Protein AF-A0A848QWR9-F1 (afdb_monomer_lite)

Foldseek 3Di:
DDDDDDDDDDDDPPPPPPVPVVVVVVVVVVVVVVVVVVVVVVVVVVVLVVQQDDDDDDDDDDDDDDPPPPVDDDPPDPVVVVVVVVPDDPVVVVVVVVVVVVDPVVVLVVCQVLVVLKWKFFDDPGHDTHTCRLQDQKDKDFHPVLSVQFPDDKKWKWKQFLQQKIKIWIWGDDPNDIDIDIDIDSHDQDWDQDPSGIITMHGNPVHDRDPGITIMMMD

pLDDT: mean 79.14, std 15.71, range [37.5, 96.31]

Structure (mmCIF, N/CA/C/O backbone):
data_AF-A0A848QWR9-F1
#
_entry.id   AF-A0A848QWR9-F1
#
loop_
_atom_site.group_PDB
_atom_site.id
_atom_site.type_symbol
_atom_site.label_atom_id
_atom_site.label_alt_id
_atom_site.label_comp_id
_atom_site.label_asym_id
_atom_site.label_entity_id
_atom_site.label_seq_id
_atom_site.pdbx_PDB_ins_code
_atom_site.Cartn_x
_atom_site.Cartn_y
_atom_site.Cartn_z
_atom_site.occupancy
_atom_site.B_iso_or_equiv
_atom_site.auth_seq_id
_atom_site.auth_comp_id
_atom_site.auth_asym_id
_atom_site.auth_atom_id
_atom_site.pdbx_PDB_model_num
ATOM 1 N N . MET A 1 1 ? 82.153 48.235 -39.027 1.00 39.25 1 MET A N 1
ATOM 2 C CA . MET A 1 1 ? 81.427 49.469 -39.390 1.00 39.25 1 MET A CA 1
ATOM 3 C C . MET A 1 1 ? 80.425 49.024 -40.446 1.00 39.25 1 MET A C 1
ATOM 5 O O . MET A 1 1 ? 80.867 48.634 -41.512 1.00 39.25 1 MET A O 1
ATOM 9 N N . THR A 1 2 ? 79.137 48.851 -40.182 1.00 39.44 2 THR A N 1
ATOM 10 C CA . THR A 1 2 ? 78.284 49.522 -39.197 1.00 39.44 2 THR A CA 1
ATOM 11 C C . THR A 1 2 ? 77.095 48.611 -38.887 1.00 39.44 2 THR A C 1
ATOM 13 O O . THR A 1 2 ? 76.616 47.903 -39.772 1.00 39.44 2 THR A O 1
ATOM 16 N N . ASP A 1 3 ? 76.694 48.629 -37.623 1.00 41.88 3 ASP A N 1
ATOM 17 C CA . ASP A 1 3 ? 75.563 47.931 -37.026 1.00 41.88 3 ASP A CA 1
ATOM 18 C C . ASP A 1 3 ? 74.182 48.436 -37.490 1.00 41.88 3 ASP A C 1
ATOM 20 O O . ASP A 1 3 ? 74.050 49.506 -38.079 1.00 41.88 3 ASP A O 1
ATOM 24 N N . GLU A 1 4 ? 73.181 47.650 -37.076 1.00 43.75 4 GLU A N 1
ATOM 25 C CA . GLU A 1 4 ? 71.755 47.949 -36.876 1.00 43.75 4 GLU A CA 1
ATOM 26 C C . GLU A 1 4 ? 70.762 47.694 -38.022 1.00 43.75 4 GLU A C 1
ATOM 28 O O . GLU A 1 4 ? 70.510 48.534 -38.880 1.00 43.75 4 GLU A O 1
ATOM 33 N N . GLN A 1 5 ? 69.995 46.605 -37.866 1.00 40.91 5 GLN A N 1
ATOM 34 C CA . GLN A 1 5 ? 68.538 46.742 -37.834 1.00 40.91 5 GLN A CA 1
ATOM 35 C C . GLN A 1 5 ? 67.878 45.726 -36.883 1.00 40.91 5 GLN A C 1
ATOM 37 O O . GLN A 1 5 ? 67.917 44.513 -37.062 1.00 40.91 5 GLN A O 1
ATOM 42 N N . LYS A 1 6 ? 67.286 46.305 -35.839 1.00 46.44 6 LYS A N 1
ATOM 43 C CA . LYS A 1 6 ? 66.408 45.771 -34.794 1.00 46.44 6 LYS A CA 1
ATOM 44 C C . LYS A 1 6 ? 65.175 45.062 -35.370 1.00 46.44 6 LYS A C 1
ATOM 46 O O . LYS A 1 6 ? 64.509 45.642 -36.220 1.00 46.44 6 LYS A O 1
ATOM 51 N N . ASN A 1 7 ? 64.785 43.910 -34.811 1.00 39.31 7 ASN A N 1
ATOM 52 C CA . ASN A 1 7 ? 63.362 43.621 -34.602 1.00 39.31 7 ASN A CA 1
ATOM 53 C C . ASN A 1 7 ? 63.095 42.561 -33.520 1.00 39.31 7 ASN A C 1
ATOM 55 O O . ASN A 1 7 ? 63.652 41.469 -33.508 1.00 39.31 7 ASN A O 1
ATOM 59 N N . THR A 1 8 ? 62.222 42.962 -32.602 1.00 40.41 8 THR A N 1
ATOM 60 C CA . THR A 1 8 ? 61.597 42.240 -31.489 1.00 40.41 8 THR A CA 1
ATOM 61 C C . THR A 1 8 ? 60.802 41.010 -31.967 1.00 40.41 8 THR A C 1
ATOM 63 O O . THR A 1 8 ? 60.164 41.113 -33.015 1.00 40.41 8 THR A O 1
ATOM 66 N N . PRO A 1 9 ? 60.714 39.890 -31.215 1.00 43.75 9 PRO A N 1
ATOM 67 C CA . PRO A 1 9 ? 59.724 38.858 -31.504 1.00 43.75 9 PRO A CA 1
ATOM 68 C C . PRO A 1 9 ? 58.359 39.311 -30.971 1.00 43.75 9 PRO A C 1
ATOM 70 O O . PRO A 1 9 ? 58.080 39.294 -29.773 1.00 43.75 9 PRO A O 1
ATOM 73 N N . SER A 1 10 ? 57.524 39.781 -31.887 1.00 41.50 10 SER A N 1
ATOM 74 C CA . SER A 1 10 ? 56.097 40.012 -31.696 1.00 41.50 10 SER A CA 1
ATOM 75 C C . SER A 1 10 ? 55.312 38.710 -31.848 1.00 41.50 10 SER A C 1
ATOM 77 O O . SER A 1 10 ? 55.468 38.022 -32.852 1.00 41.50 10 SER A O 1
ATOM 79 N N . GLY A 1 11 ? 54.396 38.464 -30.909 1.00 37.50 11 GLY A N 1
ATOM 80 C CA . GLY A 1 11 ? 53.171 37.710 -31.170 1.00 37.50 11 GLY A CA 1
ATOM 81 C C . GLY A 1 11 ? 53.165 36.275 -30.664 1.00 37.50 11 GLY A C 1
ATOM 82 O O . GLY A 1 11 ? 53.568 35.351 -31.357 1.00 37.50 11 GLY A O 1
ATOM 83 N N . THR A 1 12 ? 52.607 36.086 -29.473 1.00 42.41 12 THR A N 1
ATOM 84 C CA . THR A 1 12 ? 51.980 34.831 -29.062 1.00 42.41 12 THR A CA 1
ATOM 85 C C . THR A 1 12 ? 50.889 34.498 -30.083 1.00 42.41 12 THR A C 1
ATOM 87 O O . THR A 1 12 ? 49.844 35.148 -30.093 1.00 42.41 12 THR A O 1
ATOM 90 N N . GLU A 1 13 ? 51.125 33.528 -30.966 1.00 41.00 13 GLU A N 1
ATOM 91 C CA . GLU A 1 13 ? 50.068 32.981 -31.817 1.00 41.00 13 GLU A CA 1
ATOM 92 C C . GLU A 1 13 ? 49.054 32.265 -30.919 1.00 41.00 13 GLU A C 1
ATOM 94 O O . GLU A 1 13 ? 49.278 31.156 -30.430 1.00 41.00 13 GLU A O 1
ATOM 99 N N . GLN A 1 14 ? 47.929 32.931 -30.669 1.00 44.88 14 GLN A N 1
ATOM 100 C CA . GLN A 1 14 ? 46.720 32.262 -30.223 1.00 44.88 14 GLN A CA 1
ATOM 101 C C . GLN A 1 14 ? 46.277 31.354 -31.369 1.00 44.88 14 GLN A C 1
ATOM 103 O O . GLN A 1 14 ? 45.741 31.807 -32.377 1.00 44.88 14 GLN A O 1
ATOM 108 N N . ARG A 1 15 ? 46.571 30.061 -31.230 1.00 42.47 15 ARG A N 1
ATOM 109 C CA . ARG A 1 15 ? 46.018 29.004 -32.071 1.00 42.47 15 ARG A CA 1
ATOM 110 C C . ARG A 1 15 ? 44.508 29.004 -31.847 1.00 42.47 15 ARG A C 1
ATOM 112 O O . ARG A 1 15 ? 44.019 28.412 -30.889 1.00 42.47 15 ARG A O 1
ATOM 119 N N . GLU A 1 16 ? 43.771 29.692 -32.706 1.00 51.34 16 GLU A N 1
ATOM 120 C CA . GLU A 1 16 ? 42.354 29.407 -32.870 1.00 51.34 16 GLU A CA 1
ATOM 121 C C . GLU A 1 16 ? 42.259 28.007 -33.486 1.00 51.34 16 GLU A C 1
ATOM 123 O O . GLU A 1 16 ? 42.312 27.830 -34.706 1.00 51.34 16 GLU A O 1
ATOM 128 N N . GLU A 1 17 ? 42.181 26.988 -32.625 1.00 57.69 17 GLU A N 1
ATOM 129 C CA . GLU A 1 17 ? 41.659 25.679 -33.001 1.00 57.69 17 GLU A CA 1
ATOM 130 C C . GLU A 1 17 ? 40.213 25.887 -33.447 1.00 57.69 17 GLU A C 1
ATOM 132 O O . GLU A 1 17 ? 39.262 25.800 -32.673 1.00 57.69 17 GLU A O 1
ATOM 137 N N . ASN A 1 18 ? 40.055 26.217 -34.725 1.00 57.62 18 ASN A N 1
ATOM 138 C CA . ASN A 1 18 ? 38.786 26.145 -35.410 1.00 57.62 18 ASN A CA 1
ATOM 139 C C . ASN A 1 18 ? 38.414 24.663 -35.415 1.00 57.62 18 ASN A C 1
ATOM 141 O O . ASN A 1 18 ? 38.890 23.890 -36.246 1.00 57.62 18 ASN A O 1
ATOM 145 N N . VAL A 1 19 ? 37.647 24.245 -34.406 1.00 63.66 19 VAL A N 1
ATOM 146 C CA . VAL A 1 19 ? 37.083 22.902 -34.327 1.00 63.66 19 VAL A CA 1
ATOM 147 C C . VAL A 1 19 ? 36.221 22.741 -35.566 1.00 63.66 19 VAL A C 1
ATOM 149 O O . VAL A 1 19 ? 35.129 23.297 -35.659 1.00 63.66 19 VAL A O 1
ATOM 152 N N . ASP A 1 20 ? 36.753 22.023 -36.546 1.00 71.69 20 ASP A N 1
ATOM 153 C CA . ASP A 1 20 ? 36.119 21.844 -37.838 1.00 71.69 20 ASP A CA 1
ATOM 154 C C . ASP A 1 20 ? 34.939 20.876 -37.662 1.00 71.69 20 ASP A C 1
ATOM 156 O O . ASP A 1 20 ? 35.061 19.650 -37.763 1.00 71.69 20 ASP A O 1
ATOM 160 N N . LEU A 1 21 ? 33.786 21.437 -37.277 1.00 72.50 21 LEU A N 1
ATOM 161 C CA . LEU A 1 21 ? 32.572 20.701 -36.911 1.00 72.50 21 LEU A CA 1
ATOM 162 C C . LEU A 1 21 ? 32.130 19.746 -38.029 1.00 72.50 21 LEU A C 1
ATOM 164 O O . LEU A 1 21 ? 31.588 18.678 -37.750 1.00 72.50 21 LEU A O 1
ATOM 168 N N . TYR A 1 22 ? 32.424 20.091 -39.286 1.00 70.75 22 TYR A N 1
ATOM 169 C CA . TYR A 1 22 ? 32.167 19.248 -40.452 1.00 70.75 22 TYR A CA 1
ATOM 170 C C . TYR A 1 22 ? 33.036 17.986 -40.469 1.00 70.75 22 TYR A C 1
ATOM 172 O O . TYR A 1 22 ? 32.518 16.884 -40.670 1.00 70.75 22 TYR A O 1
ATOM 180 N N . ALA A 1 23 ? 34.339 18.115 -40.212 1.00 70.69 23 ALA A N 1
ATOM 181 C CA . ALA A 1 23 ? 35.249 16.971 -40.146 1.00 70.69 23 ALA A CA 1
ATOM 182 C C . ALA A 1 23 ? 34.915 16.058 -38.955 1.00 70.69 23 ALA A C 1
ATOM 184 O O . ALA A 1 23 ? 34.969 14.828 -39.061 1.00 70.69 23 ALA A O 1
ATOM 185 N N . LEU A 1 24 ? 34.507 16.657 -37.834 1.00 71.62 24 LEU A N 1
ATOM 186 C CA . LEU A 1 24 ? 34.053 15.930 -36.656 1.00 71.62 24 LEU A CA 1
ATOM 187 C C . LEU A 1 24 ? 32.753 15.153 -36.939 1.00 71.62 24 LEU A C 1
ATOM 189 O O . LEU A 1 24 ? 32.653 13.973 -36.603 1.00 71.62 24 LEU A O 1
ATOM 193 N N . PHE A 1 25 ? 31.789 15.775 -37.621 1.00 75.12 25 PHE A N 1
ATOM 194 C CA . PHE A 1 25 ? 30.510 15.158 -37.981 1.00 75.12 25 PHE A CA 1
ATOM 195 C C . PHE A 1 25 ? 30.678 13.936 -38.897 1.00 75.12 25 PHE A C 1
ATOM 197 O O . PHE A 1 25 ? 30.135 12.869 -38.605 1.00 75.12 25 PHE A O 1
ATOM 204 N N . PHE A 1 26 ? 31.489 14.041 -39.956 1.00 73.06 26 PHE A N 1
ATOM 205 C CA . PHE A 1 26 ? 31.761 12.905 -40.848 1.00 73.06 26 PHE A CA 1
ATOM 206 C C . PHE A 1 26 ? 32.472 11.750 -40.135 1.00 73.06 26 PHE A C 1
ATOM 208 O O . PHE A 1 26 ? 32.182 10.582 -40.407 1.00 73.06 26 PHE A O 1
ATOM 215 N N . LYS A 1 27 ? 33.360 12.056 -39.180 1.00 72.06 27 LYS A N 1
ATOM 216 C CA . LYS A 1 27 ? 34.036 11.037 -38.370 1.00 72.06 27 LYS A CA 1
ATOM 217 C C . LYS A 1 27 ? 33.062 10.268 -37.474 1.00 72.06 27 LYS A C 1
ATOM 219 O O . LYS A 1 27 ? 33.198 9.053 -37.359 1.00 72.06 27 LYS A O 1
ATOM 224 N N . TYR A 1 28 ? 32.065 10.932 -36.886 1.00 71.00 28 TYR A N 1
ATOM 225 C CA . TYR A 1 28 ? 31.028 10.266 -36.087 1.00 71.00 28 TYR A CA 1
ATOM 226 C C . TYR A 1 28 ? 29.991 9.519 -36.935 1.00 71.00 28 TYR A C 1
ATOM 228 O O . TYR A 1 28 ? 29.491 8.482 -36.498 1.00 71.00 28 TYR A O 1
ATOM 236 N N . PHE A 1 29 ? 29.719 9.971 -38.163 1.00 76.44 29 PHE A N 1
ATOM 237 C CA . PHE A 1 29 ? 28.798 9.292 -39.081 1.00 76.44 29 PHE A CA 1
ATOM 238 C C . PHE A 1 29 ? 29.258 7.865 -39.438 1.00 76.44 29 PHE A C 1
ATOM 240 O O . PHE A 1 29 ? 28.434 6.964 -39.574 1.00 76.44 29 PHE A O 1
ATOM 247 N N . ALA A 1 30 ? 30.572 7.616 -39.492 1.00 76.31 30 ALA A N 1
ATOM 248 C CA . ALA A 1 30 ? 31.128 6.271 -39.678 1.00 76.31 30 ALA A CA 1
ATOM 249 C C . ALA A 1 30 ? 30.797 5.299 -38.521 1.00 76.31 30 ALA A C 1
ATOM 251 O O . ALA A 1 30 ? 30.760 4.086 -38.725 1.00 76.31 30 ALA A O 1
ATOM 252 N N . TYR A 1 31 ? 30.505 5.817 -37.321 1.00 81.25 31 TYR A N 1
ATOM 253 C CA . TYR A 1 31 ? 30.092 5.039 -36.146 1.00 81.25 31 TYR A CA 1
ATOM 254 C C . TYR A 1 31 ? 28.567 5.035 -35.933 1.00 81.25 31 TYR A C 1
ATOM 256 O O . TYR A 1 31 ? 28.104 4.652 -34.858 1.00 81.25 31 TYR A O 1
ATOM 264 N N . TRP A 1 32 ? 27.778 5.382 -36.959 1.00 82.00 32 TRP A N 1
ATOM 265 C CA . TRP A 1 32 ? 26.310 5.263 -36.993 1.00 82.00 32 TRP A CA 1
ATOM 266 C C . TRP A 1 32 ? 25.756 4.003 -36.292 1.00 82.00 32 TRP A C 1
ATOM 268 O O . TRP A 1 32 ? 24.802 4.144 -35.525 1.00 82.00 32 TRP A O 1
ATOM 278 N N . PRO A 1 33 ? 26.335 2.786 -36.456 1.00 88.25 33 PRO A N 1
ATOM 279 C CA . PRO A 1 33 ? 25.772 1.595 -35.821 1.00 88.25 33 PRO A CA 1
ATOM 280 C C . PRO A 1 33 ? 25.841 1.650 -34.292 1.00 88.25 33 PRO A C 1
ATOM 282 O O . PRO A 1 33 ? 24.921 1.190 -33.624 1.00 88.25 33 PRO A O 1
ATOM 285 N N . TRP A 1 34 ? 26.899 2.246 -33.731 1.00 89.81 34 TRP A N 1
ATOM 286 C CA . TRP A 1 34 ? 27.056 2.424 -32.285 1.00 89.81 34 TRP A CA 1
ATOM 287 C C . TRP A 1 34 ? 26.087 3.462 -31.726 1.00 89.81 34 TRP A C 1
ATOM 289 O O . TRP A 1 34 ? 25.599 3.303 -30.610 1.00 89.81 34 TRP A O 1
ATOM 299 N N . PHE A 1 35 ? 25.767 4.490 -32.512 1.00 86.50 35 PHE A N 1
ATOM 300 C CA . PHE A 1 35 ? 24.733 5.458 -32.157 1.00 86.50 35 PHE A CA 1
ATOM 301 C C . PHE A 1 35 ? 23.340 4.815 -32.156 1.00 86.50 35 PHE A C 1
ATOM 303 O O . PHE A 1 35 ? 22.574 4.982 -31.213 1.00 86.50 35 PHE A O 1
ATOM 310 N N . VAL A 1 36 ? 23.019 4.007 -33.171 1.00 91.94 36 VAL A N 1
ATOM 311 C CA . VAL A 1 36 ? 21.757 3.250 -33.194 1.00 91.94 36 VAL A CA 1
ATOM 312 C C . VAL A 1 36 ? 21.698 2.255 -32.031 1.00 91.94 36 VAL A C 1
ATOM 314 O O . VAL A 1 36 ? 20.665 2.144 -31.373 1.00 91.94 36 VAL A O 1
ATOM 317 N N . ALA A 1 37 ? 22.806 1.575 -31.731 1.00 93.44 37 ALA A N 1
ATOM 318 C CA . ALA A 1 37 ? 22.891 0.660 -30.598 1.00 93.44 37 ALA A CA 1
ATOM 319 C C . ALA A 1 37 ? 22.668 1.378 -29.257 1.00 93.44 37 ALA A C 1
ATOM 321 O O . ALA A 1 37 ? 21.923 0.869 -28.422 1.00 93.44 37 ALA A O 1
ATOM 322 N N . SER A 1 38 ? 23.248 2.566 -29.048 1.00 93.06 38 SER A N 1
ATOM 323 C CA . SER A 1 38 ? 23.047 3.322 -27.806 1.00 93.06 38 SER A CA 1
ATOM 324 C C . SER A 1 38 ? 21.607 3.815 -27.657 1.00 93.06 38 SER A C 1
ATOM 326 O O . SER A 1 38 ? 21.035 3.691 -26.575 1.00 93.06 38 SER A O 1
ATOM 328 N N . VAL A 1 39 ? 20.981 4.284 -28.742 1.00 94.12 39 VAL A N 1
ATOM 329 C CA . VAL A 1 39 ? 19.555 4.650 -28.748 1.00 94.12 39 VAL A CA 1
ATOM 330 C C . VAL A 1 39 ? 18.685 3.443 -28.395 1.00 94.12 39 VAL A C 1
ATOM 332 O O . VAL A 1 39 ? 17.782 3.562 -27.569 1.00 94.12 39 VAL A O 1
ATOM 335 N N . LEU A 1 40 ? 18.978 2.270 -28.959 1.00 96.31 40 LEU A N 1
ATOM 336 C CA . LEU A 1 40 ? 18.236 1.042 -28.674 1.00 96.31 40 LEU A CA 1
ATOM 337 C C . LEU A 1 40 ? 18.384 0.630 -27.200 1.00 96.31 40 LEU A C 1
ATOM 339 O O . LEU A 1 40 ? 17.386 0.314 -26.554 1.00 96.31 40 LEU A O 1
ATOM 343 N N . VAL A 1 41 ? 19.593 0.717 -26.637 1.00 96.00 41 VAL A N 1
ATOM 344 C CA . VAL A 1 41 ? 19.836 0.476 -25.204 1.00 96.00 41 VAL A CA 1
ATOM 345 C C . VAL A 1 41 ? 19.055 1.464 -24.331 1.00 96.00 41 VAL A C 1
ATOM 347 O O . VAL A 1 41 ? 18.432 1.037 -23.361 1.00 96.00 41 VAL A O 1
ATOM 350 N N . CYS A 1 42 ? 19.022 2.751 -24.686 1.00 95.44 42 CYS A N 1
ATOM 351 C CA . CYS A 1 42 ? 18.230 3.759 -23.974 1.00 95.44 42 CYS A CA 1
ATOM 352 C C . CYS A 1 42 ? 16.718 3.492 -24.043 1.00 95.44 42 CYS A C 1
ATOM 354 O O . CYS A 1 42 ? 16.013 3.709 -23.061 1.00 95.44 42 CYS A O 1
ATOM 356 N N . ILE A 1 43 ? 16.201 3.004 -25.174 1.00 95.75 43 ILE A N 1
ATOM 357 C CA . ILE A 1 43 ? 14.783 2.634 -25.299 1.00 95.75 43 ILE A CA 1
ATOM 358 C C . ILE A 1 43 ? 14.469 1.419 -24.423 1.00 95.75 43 ILE A C 1
ATOM 360 O O . ILE A 1 43 ? 13.462 1.424 -23.717 1.00 95.75 43 ILE A O 1
ATOM 364 N N . ILE A 1 44 ? 15.331 0.396 -24.430 1.00 95.62 44 ILE A N 1
ATOM 365 C CA . ILE A 1 44 ? 15.160 -0.788 -23.577 1.00 95.62 44 ILE A CA 1
ATOM 366 C C . ILE A 1 44 ? 15.185 -0.385 -22.101 1.00 95.62 44 ILE A C 1
ATOM 368 O O . ILE A 1 44 ? 14.310 -0.805 -21.345 1.00 95.62 44 ILE A O 1
ATOM 372 N N . SER A 1 45 ? 16.143 0.443 -21.681 1.00 93.19 45 SER A N 1
ATOM 373 C CA . SER A 1 45 ? 16.237 0.877 -20.285 1.00 93.19 45 SER A CA 1
ATOM 374 C C . SER A 1 45 ? 15.051 1.749 -19.871 1.00 93.19 45 SER A C 1
ATOM 376 O O . SER A 1 45 ? 14.518 1.549 -18.782 1.00 93.19 45 SER A O 1
ATOM 378 N N . ALA A 1 46 ? 14.576 2.646 -20.740 1.00 92.69 46 ALA A N 1
ATOM 379 C CA . ALA A 1 46 ? 13.367 3.432 -20.498 1.00 92.69 46 ALA A CA 1
ATOM 380 C C . ALA A 1 46 ? 12.115 2.546 -20.395 1.00 92.69 46 ALA A C 1
ATOM 382 O O . ALA A 1 46 ? 11.289 2.746 -19.505 1.00 92.69 46 ALA A O 1
ATOM 383 N N . PHE A 1 47 ? 11.984 1.537 -21.261 1.00 91.44 47 PHE A N 1
ATOM 384 C CA . PHE A 1 47 ? 10.873 0.586 -21.210 1.00 91.44 47 PHE A CA 1
ATOM 385 C C . PHE A 1 47 ? 10.887 -0.233 -19.917 1.00 91.44 47 PHE A C 1
ATOM 387 O O . PHE A 1 47 ? 9.852 -0.378 -19.269 1.00 91.44 47 PHE A O 1
ATOM 394 N N . ILE A 1 48 ? 12.064 -0.720 -19.513 1.00 89.50 48 ILE A N 1
ATOM 395 C CA . ILE A 1 48 ? 12.267 -1.377 -18.220 1.00 89.50 48 ILE A CA 1
ATOM 396 C C . ILE A 1 48 ? 11.840 -0.418 -17.107 1.00 89.50 48 ILE A C 1
ATOM 398 O O . ILE A 1 48 ? 10.943 -0.748 -16.340 1.00 89.50 48 ILE A O 1
ATOM 402 N N . TYR A 1 49 ? 12.382 0.798 -17.065 1.00 88.56 49 TYR A N 1
ATOM 403 C CA . TYR A 1 49 ? 12.052 1.781 -16.034 1.00 88.56 49 TYR A CA 1
ATOM 404 C C . TYR A 1 49 ? 10.536 2.007 -15.894 1.00 88.56 49 TYR A C 1
ATOM 406 O O . TYR A 1 49 ? 9.991 1.856 -14.801 1.00 88.56 49 TYR A O 1
ATOM 414 N N . LEU A 1 50 ? 9.835 2.257 -17.005 1.00 85.81 50 LEU A N 1
ATOM 415 C CA . LEU A 1 50 ? 8.380 2.448 -17.010 1.00 85.81 50 LEU A CA 1
ATOM 416 C C . LEU A 1 50 ? 7.604 1.192 -16.590 1.00 85.81 50 LEU A C 1
ATOM 418 O O . LEU A 1 50 ? 6.535 1.299 -15.994 1.00 85.81 50 LEU A O 1
ATOM 422 N N . ARG A 1 51 ? 8.121 -0.005 -16.883 1.00 81.81 51 ARG A N 1
ATOM 423 C CA . ARG A 1 51 ? 7.475 -1.274 -16.520 1.00 81.81 51 ARG A CA 1
ATOM 424 C C . ARG A 1 51 ? 7.596 -1.608 -15.029 1.00 81.81 51 ARG A C 1
ATOM 426 O O . ARG A 1 51 ? 6.744 -2.346 -14.517 1.00 81.81 51 ARG A O 1
ATOM 433 N N . TYR A 1 52 ? 8.634 -1.108 -14.358 1.00 82.81 52 TYR A N 1
ATOM 434 C CA . TYR A 1 52 ? 8.869 -1.311 -12.923 1.00 82.81 52 TYR A CA 1
ATOM 435 C C . TYR A 1 52 ? 8.337 -0.165 -12.052 1.00 82.81 52 TYR A C 1
ATOM 437 O O . TYR A 1 52 ? 8.103 -0.378 -10.864 1.00 82.81 52 TYR A O 1
ATOM 445 N N . GLN A 1 53 ? 8.111 1.026 -12.611 1.00 81.44 53 GLN A N 1
ATOM 446 C CA . GLN A 1 53 ? 7.581 2.158 -11.855 1.00 81.44 53 GLN A CA 1
ATOM 447 C C . GLN A 1 53 ? 6.099 1.958 -11.492 1.00 81.44 53 GLN A C 1
ATOM 449 O O . GLN A 1 53 ? 5.271 1.653 -12.350 1.00 81.44 53 GLN A O 1
ATOM 454 N N . ALA A 1 54 ? 5.754 2.162 -10.216 1.00 77.62 54 ALA A N 1
ATOM 455 C CA . ALA A 1 54 ? 4.366 2.161 -9.763 1.00 77.62 54 ALA A CA 1
ATOM 456 C C . ALA A 1 54 ? 3.638 3.432 -10.258 1.00 77.62 54 ALA A C 1
ATOM 458 O O . ALA A 1 54 ? 4.163 4.536 -10.075 1.00 77.62 54 ALA A O 1
ATOM 459 N N . PRO A 1 55 ? 2.447 3.317 -10.877 1.00 76.06 55 PRO A N 1
ATOM 460 C CA . PRO A 1 55 ? 1.694 4.477 -11.341 1.00 76.06 55 PRO A CA 1
ATOM 461 C C . PRO A 1 55 ? 1.176 5.301 -10.156 1.00 76.06 55 PRO A C 1
ATOM 463 O O . PRO A 1 55 ? 0.545 4.768 -9.244 1.00 76.06 55 PRO A O 1
ATOM 466 N N . VAL A 1 56 ? 1.416 6.614 -10.186 1.00 78.75 56 VAL A N 1
ATOM 467 C CA . VAL A 1 56 ? 0.864 7.562 -9.209 1.00 78.75 56 VAL A CA 1
ATOM 468 C C . VAL A 1 56 ? -0.422 8.150 -9.779 1.00 78.75 56 VAL A C 1
ATOM 470 O O . VAL A 1 56 ? -0.405 8.792 -10.829 1.00 78.75 56 VAL A O 1
ATOM 473 N N . TYR A 1 57 ? -1.537 7.927 -9.086 1.00 81.56 57 TYR A N 1
ATOM 474 C CA . TYR A 1 57 ? -2.848 8.442 -9.473 1.00 81.56 57 TYR A CA 1
ATOM 475 C C . TYR A 1 57 ? -3.188 9.693 -8.662 1.00 81.56 57 TYR A C 1
ATOM 477 O O . TYR A 1 57 ? -3.068 9.688 -7.439 1.00 81.56 57 TYR A O 1
ATOM 485 N N . ASN A 1 58 ? -3.647 10.746 -9.341 1.00 83.00 58 ASN A N 1
ATOM 486 C CA . ASN A 1 58 ? -4.207 11.932 -8.695 1.00 83.00 58 ASN A CA 1
ATOM 487 C C . ASN A 1 58 ? -5.736 11.844 -8.717 1.00 83.00 58 ASN A C 1
ATOM 489 O O . ASN A 1 58 ? -6.323 11.497 -9.744 1.00 83.00 58 ASN A O 1
ATOM 493 N N . VAL A 1 59 ? -6.368 12.139 -7.581 1.00 85.62 59 VAL A N 1
ATOM 494 C CA . VAL A 1 59 ? -7.826 12.137 -7.424 1.00 85.62 59 VAL A CA 1
ATOM 495 C C . VAL A 1 59 ? -8.257 13.529 -6.982 1.00 85.62 59 VAL A C 1
ATOM 497 O O . VAL A 1 59 ? -7.960 13.940 -5.863 1.00 85.62 59 VAL A O 1
ATOM 500 N N . ASP A 1 60 ? -8.977 14.227 -7.856 1.00 86.56 60 ASP A N 1
ATOM 501 C CA . ASP A 1 60 ? -9.535 15.549 -7.581 1.00 86.56 60 ASP A CA 1
ATOM 502 C C . ASP A 1 60 ? -11.039 15.449 -7.305 1.00 86.56 60 ASP A C 1
ATOM 504 O O . ASP A 1 60 ? -11.776 14.744 -8.000 1.00 86.56 60 ASP A O 1
ATOM 508 N N . ALA A 1 61 ? -11.510 16.180 -6.296 1.00 87.50 61 ALA A N 1
ATOM 509 C CA . ALA A 1 61 ? -12.923 16.277 -5.954 1.00 87.50 61 ALA A CA 1
ATOM 510 C C . ALA A 1 61 ? -13.326 17.746 -5.797 1.00 87.50 61 ALA A C 1
ATOM 512 O O . ALA A 1 61 ? -12.648 18.519 -5.122 1.00 87.50 61 ALA A O 1
ATOM 513 N N . ALA A 1 62 ? -14.453 18.124 -6.401 1.00 86.19 62 ALA A N 1
ATOM 514 C CA . ALA A 1 62 ? -15.045 19.446 -6.249 1.00 86.19 62 ALA A CA 1
ATOM 515 C C . ALA A 1 62 ? -16.289 19.350 -5.360 1.00 86.19 62 ALA A C 1
ATOM 517 O O . ALA A 1 62 ? -17.200 18.568 -5.635 1.00 86.19 62 ALA A O 1
ATOM 518 N N . VAL A 1 63 ? -16.331 20.157 -4.300 1.00 84.44 63 VAL A N 1
ATOM 519 C CA . VAL A 1 63 ? -17.463 20.226 -3.369 1.00 84.44 63 VAL A CA 1
ATOM 520 C C . VAL A 1 63 ? -18.023 21.641 -3.392 1.00 84.44 63 VAL A C 1
ATOM 522 O O . VAL A 1 63 ? -17.285 22.609 -3.225 1.00 84.44 63 VAL A O 1
ATOM 525 N N . LEU A 1 64 ? -19.333 21.761 -3.606 1.00 83.12 64 LEU A N 1
ATOM 526 C CA . LEU A 1 64 ? -20.034 23.041 -3.580 1.00 83.12 64 LEU A CA 1
ATOM 527 C C . LEU A 1 64 ? -20.648 23.255 -2.197 1.00 83.12 64 LEU A C 1
ATOM 529 O O . LEU A 1 64 ? -21.555 22.527 -1.794 1.00 83.12 64 LEU A O 1
ATOM 533 N N . ILE A 1 65 ? -20.168 24.276 -1.490 1.00 76.12 65 ILE A N 1
ATOM 534 C CA . ILE A 1 65 ? -20.730 24.706 -0.210 1.00 76.12 65 ILE A CA 1
ATOM 535 C C . ILE A 1 65 ? -21.818 25.730 -0.515 1.00 76.12 65 ILE A C 1
ATOM 537 O O . ILE A 1 65 ? -21.548 26.809 -1.039 1.00 76.12 65 ILE A O 1
ATOM 541 N N . LYS A 1 66 ? -23.071 25.378 -0.217 1.00 71.12 66 LYS A N 1
ATOM 542 C CA . LYS A 1 66 ? -24.157 26.357 -0.218 1.00 71.12 66 LYS A CA 1
ATOM 543 C C . LYS A 1 66 ? -24.063 27.131 1.086 1.00 71.12 66 LYS A C 1
ATOM 545 O O . LYS A 1 66 ? -24.368 26.583 2.143 1.00 71.12 66 LYS A O 1
ATOM 550 N N . GLU A 1 67 ? -23.656 28.393 1.014 1.00 65.38 67 GLU A N 1
ATOM 551 C CA . GLU A 1 67 ? -23.925 29.323 2.103 1.00 65.38 67 GLU A CA 1
ATOM 552 C C . GLU A 1 67 ? -25.441 29.339 2.297 1.00 65.38 67 GLU A C 1
ATOM 554 O O . GLU A 1 67 ? -26.193 29.607 1.359 1.00 65.38 67 GLU A O 1
ATOM 559 N N . GLY A 1 68 ? -25.907 28.939 3.481 1.00 54.88 68 GLY A N 1
ATOM 560 C CA . GLY A 1 68 ? -27.330 29.000 3.782 1.00 54.88 68 GLY A CA 1
ATOM 561 C C . GLY A 1 68 ? -27.805 30.427 3.547 1.00 54.88 68 GLY A C 1
ATOM 562 O O . GLY A 1 68 ? -27.200 31.354 4.085 1.00 54.88 68 GLY A O 1
ATOM 563 N N . ASP A 1 69 ? -28.853 30.597 2.736 1.00 51.22 69 ASP A N 1
ATOM 564 C CA . ASP A 1 69 ? -29.511 31.879 2.505 1.00 51.22 69 ASP A CA 1
ATOM 565 C C . ASP A 1 69 ? -29.804 32.544 3.861 1.00 51.22 69 ASP A C 1
ATOM 567 O O . ASP A 1 69 ? -30.841 32.301 4.483 1.00 51.22 69 ASP A O 1
ATOM 571 N N . LYS A 1 70 ? -28.927 33.442 4.332 1.00 52.88 70 LYS A N 1
ATOM 572 C CA . LYS A 1 70 ? -29.225 34.355 5.447 1.00 52.88 70 LYS A CA 1
ATOM 573 C C . LYS A 1 70 ? -30.178 35.458 4.977 1.00 52.88 70 LYS A C 1
ATOM 575 O O . LYS A 1 70 ? -29.986 36.634 5.263 1.00 52.88 70 LYS A O 1
ATOM 580 N N . LYS A 1 71 ? -31.228 35.081 4.248 1.00 46.53 71 LYS A N 1
ATOM 581 C CA . LYS A 1 71 ? -32.310 35.965 3.804 1.00 46.53 71 LYS A CA 1
ATOM 582 C C . LYS A 1 71 ? -33.573 35.844 4.657 1.00 46.53 71 LYS A C 1
ATOM 584 O O . LYS A 1 71 ? -34.623 36.344 4.272 1.00 46.53 71 LYS A O 1
ATOM 589 N N . GLY A 1 72 ? -33.479 35.231 5.837 1.00 51.78 72 GLY A N 1
ATOM 590 C CA . GLY A 1 72 ? -34.564 35.194 6.815 1.00 51.78 72 GLY A CA 1
ATOM 591 C C . GLY A 1 72 ? -34.054 35.497 8.217 1.00 51.78 72 GLY A C 1
ATOM 592 O O . GLY A 1 72 ? -33.611 34.588 8.909 1.00 51.78 72 GLY A O 1
ATOM 593 N N . GLY A 1 73 ? -34.095 36.762 8.651 1.00 46.69 73 GLY A N 1
ATOM 594 C CA . GLY A 1 73 ? -33.638 37.096 10.003 1.00 46.69 73 GLY A CA 1
ATOM 595 C C . GLY A 1 73 ? -33.634 38.571 10.395 1.00 46.69 73 GLY A C 1
ATOM 596 O O . GLY A 1 73 ? -32.589 39.079 10.766 1.00 46.69 73 GLY A O 1
ATOM 597 N N . SER A 1 74 ? -34.813 39.202 10.386 1.00 45.66 74 SER A N 1
ATOM 598 C CA . SER A 1 74 ? -35.200 40.365 11.207 1.00 45.66 74 SER A CA 1
ATOM 599 C C . SER A 1 74 ? -34.401 41.674 11.057 1.00 45.66 74 SER A C 1
ATOM 601 O O . SER A 1 74 ? -33.258 41.805 11.491 1.00 45.66 74 SER A O 1
ATOM 603 N N . SER A 1 75 ? -35.086 42.715 10.576 1.00 52.16 75 SER A N 1
ATOM 604 C CA . SER A 1 75 ? -34.652 44.119 10.462 1.00 52.16 75 SER A CA 1
ATOM 605 C C . SER A 1 75 ? -34.330 44.821 11.797 1.00 52.16 75 SER A C 1
ATOM 607 O O . SER A 1 75 ? -34.327 46.046 11.858 1.00 52.16 75 SER A O 1
ATOM 609 N N . ASN A 1 76 ? -34.100 44.070 12.876 1.00 54.38 76 ASN A N 1
ATOM 610 C CA . ASN A 1 76 ? -33.957 44.580 14.239 1.00 54.38 76 ASN A CA 1
ATOM 611 C C . ASN A 1 76 ? -32.630 44.193 14.911 1.00 54.38 76 ASN A C 1
ATOM 613 O O . ASN A 1 76 ? -32.453 44.466 16.096 1.00 54.38 76 ASN A O 1
ATOM 617 N N . ASN A 1 77 ? -31.697 43.563 14.186 1.00 59.47 77 ASN A N 1
ATOM 618 C CA . ASN A 1 77 ? -30.353 43.304 14.695 1.00 59.47 77 ASN A CA 1
ATOM 619 C C . ASN A 1 77 ? -29.357 44.309 14.078 1.00 59.47 77 ASN A C 1
ATOM 621 O O . ASN A 1 77 ? -29.087 44.209 12.878 1.00 59.47 77 ASN A O 1
ATOM 625 N N . PRO A 1 78 ? -28.775 45.252 14.848 1.00 59.75 78 PRO A N 1
ATOM 626 C CA . PRO A 1 78 ? -27.810 46.232 14.326 1.00 59.75 78 PRO A CA 1
ATOM 627 C C . PRO A 1 78 ? -26.575 45.577 13.686 1.00 59.75 78 PRO A C 1
ATOM 629 O O . PRO A 1 78 ? -25.934 46.172 12.824 1.00 59.75 78 PRO A O 1
ATOM 632 N N . MET A 1 79 ? -26.288 44.319 14.037 1.00 59.84 79 MET A N 1
ATOM 633 C CA . MET A 1 79 ? -25.227 43.521 13.422 1.00 59.84 79 MET A CA 1
ATOM 634 C C . MET A 1 79 ? -25.527 43.118 11.964 1.00 59.84 79 MET A C 1
ATOM 636 O O . MET A 1 79 ? -24.605 42.965 11.170 1.00 59.84 79 MET A O 1
ATOM 640 N N . GLY A 1 80 ? -26.805 42.974 11.587 1.00 60.09 80 GLY A N 1
ATOM 641 C CA . GLY A 1 80 ? -27.210 42.621 10.219 1.00 60.09 80 GLY A CA 1
ATOM 642 C C . GLY A 1 80 ? -27.054 43.779 9.229 1.00 60.09 80 GLY A C 1
ATOM 643 O O . GLY A 1 80 ? -26.639 43.567 8.096 1.00 60.09 80 GLY A O 1
ATOM 644 N N . ALA A 1 81 ? -27.299 45.016 9.674 1.00 61.62 81 ALA A N 1
ATOM 645 C CA . ALA A 1 81 ? -27.131 46.216 8.849 1.00 61.62 81 ALA A CA 1
ATOM 646 C C . ALA A 1 81 ? -25.649 46.553 8.573 1.00 61.62 81 ALA A C 1
ATOM 648 O O . ALA A 1 81 ? -25.314 47.063 7.509 1.00 61.62 81 ALA A O 1
ATOM 649 N N . LEU A 1 82 ? -24.749 46.234 9.511 1.00 62.06 82 LEU A N 1
ATOM 650 C CA . LEU A 1 82 ? -23.293 46.381 9.347 1.00 62.06 82 LEU A CA 1
ATOM 651 C C . LEU A 1 82 ? -22.697 45.375 8.350 1.00 62.06 82 LEU A C 1
ATOM 653 O O . LEU A 1 82 ? -21.715 45.682 7.675 1.00 62.06 82 LEU A O 1
ATOM 657 N N . GLN A 1 83 ? -23.297 44.189 8.243 1.00 61.31 83 GLN A N 1
ATOM 658 C CA . GLN A 1 83 ? -22.905 43.165 7.277 1.00 61.31 83 GLN A CA 1
ATOM 659 C C . GLN A 1 83 ? -23.293 43.557 5.838 1.00 61.31 83 GLN A C 1
ATOM 661 O O . GLN A 1 83 ? -22.507 43.341 4.918 1.00 61.31 83 GLN A O 1
ATOM 666 N N . ASP A 1 84 ? -24.448 44.207 5.658 1.00 59.31 84 ASP A N 1
ATOM 667 C CA . ASP A 1 84 ? -24.954 44.688 4.358 1.00 59.31 84 ASP A CA 1
ATOM 668 C C . ASP A 1 84 ? -24.157 45.895 3.807 1.00 59.31 84 ASP A C 1
ATOM 670 O O . ASP A 1 84 ? -24.094 46.119 2.602 1.00 59.31 84 ASP A O 1
ATOM 674 N N . LEU A 1 85 ? -23.459 46.639 4.681 1.00 64.69 85 LEU A N 1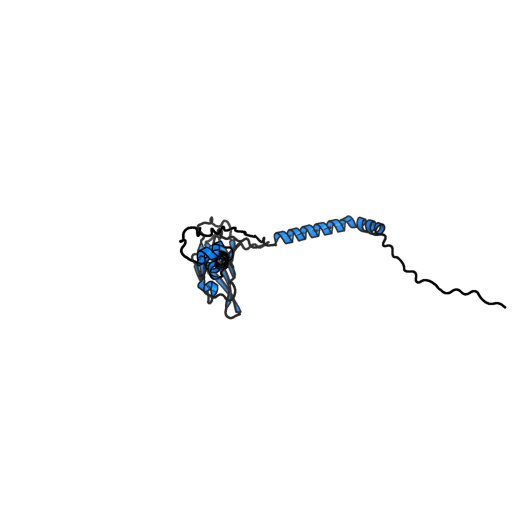
ATOM 675 C CA . LEU A 1 85 ? -22.549 47.739 4.317 1.00 64.69 85 LEU A CA 1
ATOM 676 C C . LEU A 1 85 ? -21.186 47.249 3.767 1.00 64.69 85 LEU A C 1
ATOM 678 O O . LEU A 1 85 ? -20.276 48.044 3.542 1.00 64.69 85 LEU A O 1
ATOM 682 N N . GLY A 1 86 ? -21.018 45.938 3.560 1.00 56.06 86 GLY A N 1
ATOM 683 C CA . GLY A 1 86 ? -19.843 45.344 2.911 1.00 56.06 86 GLY A CA 1
ATOM 684 C C . GLY A 1 86 ? -18.575 45.272 3.772 1.00 56.06 86 GLY A C 1
ATOM 685 O O . GLY A 1 86 ? -17.536 44.845 3.276 1.00 56.06 86 GLY A O 1
ATOM 686 N N . MET A 1 87 ? -18.636 45.660 5.053 1.00 54.03 87 MET A N 1
ATOM 687 C CA . MET A 1 87 ? -17.469 45.687 5.952 1.00 54.03 87 MET A CA 1
ATOM 688 C C . MET A 1 87 ? -17.232 44.391 6.745 1.00 54.03 87 MET A C 1
ATOM 690 O O . MET A 1 87 ? -16.145 44.218 7.285 1.00 54.03 87 MET A O 1
ATOM 694 N N . PHE A 1 88 ? -18.204 43.476 6.819 1.00 55.41 88 PHE A N 1
ATOM 695 C CA . PHE A 1 88 ? -18.053 42.184 7.503 1.00 55.41 88 PHE A CA 1
ATOM 696 C C . PHE A 1 88 ? -18.543 41.049 6.600 1.00 55.41 88 PHE A C 1
ATOM 698 O O . PHE A 1 88 ? -19.696 40.610 6.670 1.00 55.41 88 PHE A O 1
ATOM 705 N N . SER A 1 89 ? -17.659 40.577 5.718 1.00 52.44 89 SER A N 1
ATOM 706 C CA . SER A 1 89 ? -17.935 39.402 4.898 1.00 52.44 89 SER A CA 1
ATOM 707 C C . SER A 1 89 ? -18.049 38.165 5.790 1.00 52.44 89 SER A C 1
ATOM 709 O O . SER A 1 89 ? -17.304 37.970 6.749 1.00 52.44 89 SER A O 1
ATOM 711 N N . MET A 1 90 ? -19.001 37.297 5.460 1.00 55.78 90 MET A N 1
ATOM 712 C CA . MET A 1 90 ? -19.251 36.011 6.114 1.00 55.78 90 MET A CA 1
ATOM 713 C C . MET A 1 90 ? -18.173 34.963 5.771 1.00 55.78 90 MET A C 1
ATOM 715 O O . MET A 1 90 ? -18.448 33.770 5.750 1.00 55.78 90 MET A O 1
ATOM 719 N N . THR A 1 91 ? -16.944 35.409 5.505 1.00 55.34 91 THR A N 1
ATOM 720 C CA . THR A 1 91 ? -15.801 34.592 5.081 1.00 55.34 91 THR A CA 1
ATOM 721 C C . THR A 1 91 ? -15.424 33.544 6.135 1.00 55.34 91 THR A C 1
ATOM 723 O O . THR A 1 91 ? -15.050 32.432 5.782 1.00 55.34 91 THR A O 1
ATOM 726 N N . ASN A 1 92 ? -15.651 33.831 7.422 1.00 60.72 92 ASN A N 1
ATOM 727 C CA . ASN A 1 92 ? -15.303 32.912 8.511 1.00 60.72 92 ASN A CA 1
ATOM 728 C C . ASN A 1 92 ? -16.043 31.566 8.447 1.00 60.72 92 ASN A C 1
ATOM 730 O O . ASN A 1 92 ? -15.514 30.566 8.912 1.00 60.72 92 ASN A O 1
ATOM 734 N N . ASN A 1 93 ? -17.263 31.515 7.900 1.00 69.25 93 ASN A N 1
ATOM 735 C CA . ASN A 1 93 ? -18.023 30.262 7.861 1.00 69.25 93 ASN A CA 1
ATOM 736 C C . ASN A 1 93 ? -17.502 29.314 6.776 1.00 69.25 93 ASN A C 1
ATOM 738 O O . ASN A 1 93 ? -17.437 28.113 7.007 1.00 69.25 93 ASN A O 1
ATOM 742 N N . PHE A 1 94 ? -17.117 29.841 5.611 1.00 77.31 94 PHE A N 1
ATOM 743 C CA . PHE A 1 94 ? -16.564 29.024 4.532 1.00 77.31 94 PHE A CA 1
ATOM 744 C C . PHE A 1 94 ? -15.189 28.465 4.909 1.00 77.31 94 PHE A C 1
ATOM 746 O O . PHE A 1 94 ? -14.971 27.259 4.802 1.00 77.31 94 PHE A O 1
ATOM 753 N N . ASP A 1 95 ? -14.294 29.325 5.404 1.00 79.88 95 ASP A N 1
ATOM 754 C CA . ASP A 1 95 ? -12.944 28.912 5.792 1.00 79.88 95 ASP A CA 1
ATOM 755 C C . ASP A 1 95 ? -12.976 27.887 6.936 1.00 79.88 95 ASP A C 1
ATOM 757 O O . ASP A 1 95 ? -12.254 26.892 6.875 1.00 79.88 95 ASP A O 1
ATOM 761 N N . ASN A 1 96 ? -13.884 28.052 7.909 1.00 83.31 96 ASN A N 1
ATOM 762 C CA . ASN A 1 96 ? -14.089 27.068 8.975 1.00 83.31 96 ASN A CA 1
ATOM 763 C C . ASN A 1 96 ? -14.531 25.698 8.434 1.00 83.31 96 ASN A C 1
ATOM 765 O O . ASN A 1 96 ? -14.007 24.680 8.876 1.00 83.31 96 ASN A O 1
ATOM 769 N N . GLU A 1 97 ? -15.476 25.635 7.489 1.00 82.81 97 GLU A N 1
ATOM 770 C CA . GLU A 1 97 ? -15.919 24.350 6.919 1.00 82.81 97 GLU A CA 1
ATOM 771 C C . GLU A 1 97 ? -14.805 23.683 6.105 1.00 82.81 97 GLU A C 1
ATOM 773 O O . GLU A 1 97 ? -14.585 22.474 6.210 1.00 82.81 97 GLU A O 1
ATOM 778 N N . VAL A 1 98 ? -14.037 24.463 5.338 1.00 85.00 98 VAL A N 1
ATOM 779 C CA . VAL A 1 98 ? -12.857 23.953 4.625 1.00 85.00 98 VAL A CA 1
ATOM 780 C C . VAL A 1 98 ? -11.804 23.431 5.607 1.00 85.00 98 VAL A C 1
ATOM 782 O O . VAL A 1 98 ? -11.196 22.386 5.353 1.00 85.00 98 VAL A O 1
ATOM 785 N N . GLU A 1 99 ? -11.591 24.112 6.732 1.00 85.69 99 GLU A N 1
ATOM 786 C CA . GLU A 1 99 ? -10.677 23.668 7.786 1.00 85.69 99 GLU A CA 1
ATOM 787 C C . GLU A 1 99 ? -11.167 22.379 8.461 1.00 85.69 99 GLU A C 1
ATOM 789 O O . GLU A 1 99 ? -10.385 21.441 8.637 1.00 85.69 99 GLU A O 1
ATOM 794 N N . ILE A 1 100 ? -12.467 22.272 8.755 1.00 87.88 100 ILE A N 1
ATOM 795 C CA . ILE A 1 100 ? -13.077 21.053 9.305 1.00 87.88 100 ILE A CA 1
ATOM 796 C C . ILE A 1 100 ? -12.921 19.884 8.327 1.00 87.88 100 ILE A C 1
ATOM 798 O O . ILE A 1 100 ? -12.539 18.786 8.750 1.00 87.88 100 ILE A O 1
ATOM 802 N N . LEU A 1 101 ? -13.143 20.107 7.027 1.00 88.38 101 LEU A N 1
ATOM 803 C CA . LEU A 1 101 ? -12.940 19.087 5.994 1.00 88.38 101 LEU A CA 1
ATOM 804 C C . LEU A 1 101 ? -11.481 18.613 5.919 1.00 88.38 101 LEU A C 1
ATOM 806 O O . LEU A 1 101 ? -11.229 17.429 5.700 1.00 88.38 101 LEU A O 1
ATOM 810 N N . LYS A 1 102 ? -10.523 19.514 6.153 1.00 87.94 102 LYS A N 1
ATOM 811 C CA . LYS A 1 102 ? -9.082 19.210 6.208 1.00 87.94 102 LYS A CA 1
ATOM 812 C C . LYS A 1 102 ? -8.608 18.728 7.583 1.00 87.94 102 LYS A C 1
ATOM 814 O O . LYS A 1 102 ? -7.423 18.438 7.756 1.00 87.94 102 LYS A O 1
ATOM 819 N N . SER A 1 103 ? -9.498 18.641 8.569 1.00 94.44 103 SER A N 1
ATOM 820 C CA . SER A 1 103 ? -9.114 18.290 9.932 1.00 94.44 103 SER A CA 1
ATOM 821 C C . SER A 1 103 ? -8.658 16.833 10.030 1.00 94.44 103 SER A C 1
ATOM 823 O O . SER A 1 103 ? -9.265 15.912 9.475 1.00 94.44 103 SER A O 1
ATOM 825 N N . ARG A 1 104 ? -7.602 16.604 10.819 1.00 92.62 104 ARG A N 1
ATOM 826 C CA . ARG A 1 104 ? -7.069 15.256 11.075 1.00 92.62 104 ARG A CA 1
ATOM 827 C C . ARG A 1 104 ? -8.129 14.323 11.656 1.00 92.62 104 ARG A C 1
ATOM 829 O O . ARG A 1 104 ? -8.170 13.153 11.301 1.00 92.62 104 ARG A O 1
ATOM 836 N N . THR A 1 105 ? -9.010 14.842 12.509 1.00 93.25 105 THR A N 1
ATOM 837 C CA . THR A 1 105 ? -10.085 14.067 13.137 1.00 93.25 105 THR A CA 1
ATOM 838 C C . THR A 1 105 ? -11.084 13.541 12.113 1.00 93.25 105 THR A C 1
ATOM 840 O O . THR A 1 105 ? -11.477 12.376 12.193 1.00 93.25 105 THR A O 1
ATOM 843 N N . LEU A 1 106 ? -11.504 14.369 11.148 1.00 92.56 106 LEU A N 1
ATOM 844 C CA . LEU A 1 106 ? -12.438 13.927 10.114 1.00 92.56 106 LEU A CA 1
ATOM 845 C C . LEU A 1 106 ? -11.767 12.940 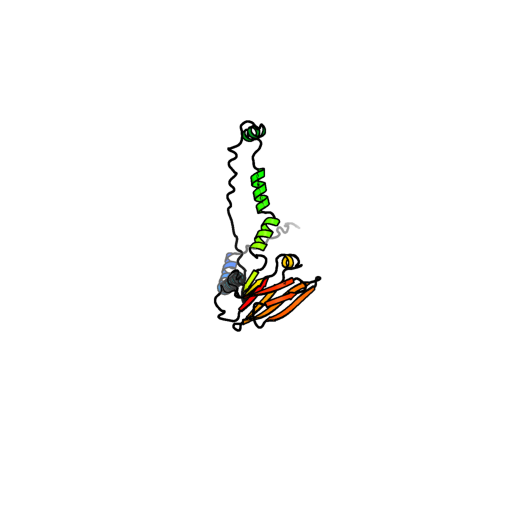9.155 1.00 92.56 106 LEU A C 1
ATOM 847 O O . LEU A 1 106 ? -12.329 11.877 8.898 1.00 92.56 106 LEU A O 1
ATOM 851 N N . ILE A 1 107 ? -10.547 13.246 8.702 1.00 92.81 107 ILE A N 1
ATOM 852 C CA . ILE A 1 107 ? -9.764 12.353 7.835 1.00 92.81 107 ILE A CA 1
ATOM 853 C C . ILE A 1 107 ? -9.571 10.990 8.510 1.00 92.81 107 ILE A C 1
ATOM 855 O O . ILE A 1 107 ? -9.849 9.965 7.894 1.00 92.81 107 ILE A O 1
ATOM 859 N N . LYS A 1 108 ? -9.195 10.960 9.794 1.00 92.25 108 LYS A N 1
ATOM 860 C CA . LYS A 1 108 ? -9.029 9.717 10.560 1.00 92.25 108 LYS A CA 1
ATOM 861 C C . LYS A 1 108 ? -10.327 8.912 10.647 1.00 92.25 108 LYS A C 1
ATOM 863 O O . LYS A 1 108 ? -10.313 7.707 10.424 1.00 92.25 108 LYS A O 1
ATOM 868 N N . LYS A 1 109 ? -11.472 9.562 10.890 1.00 92.38 109 LYS A N 1
ATOM 869 C CA . LYS A 1 109 ? -12.780 8.880 10.869 1.00 92.38 109 LYS A CA 1
ATOM 870 C C . LYS A 1 109 ? -13.078 8.250 9.510 1.00 92.38 109 LYS A C 1
ATOM 872 O O . LYS A 1 109 ? -13.572 7.129 9.469 1.00 92.38 109 LYS A O 1
ATOM 877 N N . VAL A 1 110 ? -12.773 8.947 8.414 1.00 92.31 110 VAL A N 1
ATOM 878 C CA . VAL A 1 110 ? -12.978 8.432 7.052 1.00 92.31 110 VAL A CA 1
ATOM 879 C C . VAL A 1 110 ? -12.048 7.252 6.763 1.00 92.31 110 VAL A C 1
ATOM 881 O O . VAL A 1 110 ? -12.522 6.226 6.280 1.00 92.31 110 VAL A O 1
ATOM 884 N N . VAL A 1 111 ? -10.761 7.363 7.107 1.00 92.25 111 VAL A N 1
ATOM 885 C CA . VAL A 1 111 ? -9.769 6.282 6.961 1.00 92.25 111 VAL A CA 1
ATOM 886 C C . VAL A 1 111 ? -10.209 5.034 7.725 1.00 92.25 111 VAL A C 1
ATOM 888 O O . VAL A 1 111 ? -10.226 3.949 7.147 1.00 92.25 111 VAL A O 1
ATOM 891 N N . ASN A 1 112 ? -10.644 5.193 8.977 1.00 91.44 112 ASN A N 1
ATOM 892 C CA . ASN A 1 112 ? -11.093 4.080 9.813 1.00 91.44 112 ASN A CA 1
ATOM 893 C C . ASN A 1 112 ? -12.396 3.465 9.286 1.00 91.44 112 ASN A C 1
ATOM 895 O O . ASN A 1 112 ? -12.514 2.248 9.206 1.00 91.44 112 ASN A O 1
ATOM 899 N N . HIS A 1 113 ? -13.365 4.289 8.874 1.00 90.31 113 HIS A N 1
ATOM 900 C CA . HIS A 1 113 ? -14.650 3.809 8.355 1.00 90.31 113 HIS A CA 1
ATOM 901 C C . HIS A 1 113 ? -14.510 3.060 7.020 1.00 90.31 113 HIS A C 1
ATOM 903 O O . HIS A 1 113 ? -15.238 2.104 6.759 1.00 90.31 113 HIS A O 1
ATOM 909 N N . LEU A 1 114 ? -13.583 3.492 6.163 1.00 88.25 114 LEU A N 1
ATOM 910 C CA . LEU A 1 114 ? -13.310 2.856 4.872 1.00 88.25 114 LEU A CA 1
ATOM 911 C C . LEU A 1 114 ? -12.231 1.761 4.945 1.00 88.25 114 LEU A C 1
ATOM 913 O O . LEU A 1 114 ? -11.964 1.131 3.925 1.00 88.25 114 LEU A O 1
ATOM 917 N N . ASN A 1 115 ? -11.638 1.521 6.121 1.00 88.81 115 ASN A N 1
ATOM 918 C CA . ASN A 1 115 ? -10.508 0.610 6.332 1.00 88.81 115 ASN A CA 1
ATOM 919 C C . ASN A 1 115 ? -9.315 0.874 5.394 1.00 88.81 115 ASN A C 1
ATOM 921 O O . ASN A 1 115 ? -8.691 -0.055 4.894 1.00 88.81 115 ASN A O 1
ATOM 925 N N . LEU A 1 116 ? -8.995 2.150 5.146 1.00 86.62 116 LEU A N 1
ATOM 926 C CA . LEU A 1 116 ? -7.905 2.550 4.237 1.00 86.62 116 LEU A CA 1
ATOM 927 C C . LEU A 1 116 ? -6.504 2.426 4.854 1.00 86.62 116 LEU A C 1
ATOM 929 O O . LEU A 1 116 ? -5.522 2.723 4.183 1.00 86.62 116 LEU A O 1
ATOM 933 N N . TYR A 1 117 ? -6.419 2.025 6.121 1.00 88.38 117 TYR A N 1
ATOM 934 C CA . TYR A 1 117 ? -5.163 1.782 6.831 1.00 88.38 117 TYR A CA 1
ATOM 935 C C . TYR A 1 117 ? -4.584 0.384 6.565 1.00 88.38 117 TYR A C 1
ATOM 937 O O . TYR A 1 117 ? -3.474 0.122 6.998 1.00 88.38 117 TYR A O 1
ATOM 945 N N . ILE A 1 118 ? -5.313 -0.490 5.859 1.00 90.31 118 ILE A N 1
ATOM 946 C CA . ILE A 1 118 ? -4.828 -1.798 5.405 1.00 90.31 118 ILE A CA 1
ATOM 947 C C . ILE A 1 118 ? -4.853 -1.798 3.881 1.00 90.31 118 ILE A C 1
ATOM 949 O O . ILE A 1 118 ? -5.901 -1.558 3.268 1.00 90.31 118 ILE A O 1
ATOM 953 N N . SER A 1 119 ? -3.721 -2.101 3.254 1.00 89.50 119 SER A N 1
ATOM 954 C CA . SER A 1 119 ? -3.624 -2.206 1.797 1.00 89.50 119 SER A CA 1
ATOM 955 C C . SER A 1 119 ? -3.139 -3.587 1.395 1.00 89.50 119 SER A C 1
ATOM 957 O O . SER A 1 119 ? -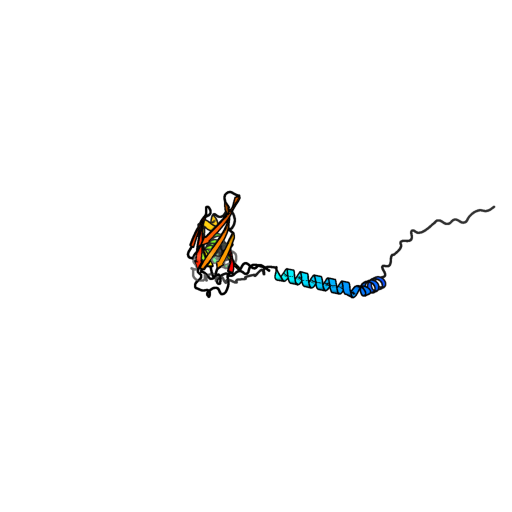2.061 -4.001 1.801 1.00 89.50 119 SER A O 1
ATOM 959 N N . VAL A 1 120 ? -3.914 -4.292 0.566 1.00 89.94 120 VAL A N 1
ATOM 960 C CA . VAL A 1 120 ? -3.557 -5.625 0.059 1.00 89.94 120 VAL A CA 1
ATOM 961 C C . VAL A 1 120 ? -3.231 -5.552 -1.428 1.00 89.94 120 VAL A C 1
ATOM 963 O O . VAL A 1 120 ? -4.020 -5.041 -2.235 1.00 89.94 120 VAL A O 1
ATOM 966 N N . ALA A 1 121 ? -2.083 -6.103 -1.799 1.00 89.38 121 ALA A N 1
ATOM 967 C CA . ALA A 1 121 ? -1.606 -6.190 -3.167 1.00 89.38 121 ALA A CA 1
ATOM 968 C C . ALA A 1 121 ? -1.214 -7.625 -3.532 1.00 89.38 121 ALA A C 1
ATOM 970 O O . ALA A 1 121 ? -0.801 -8.410 -2.685 1.00 89.38 121 ALA A O 1
ATOM 971 N N . GLU A 1 122 ? -1.333 -7.956 -4.812 1.00 88.44 122 GLU A N 1
ATOM 972 C CA . GLU A 1 122 ? -0.774 -9.173 -5.390 1.00 88.44 122 GLU A CA 1
ATOM 973 C C . GLU A 1 122 ? 0.749 -9.030 -5.491 1.00 88.44 122 GLU A C 1
ATOM 975 O O . GLU A 1 122 ? 1.249 -8.079 -6.112 1.00 88.44 122 GLU A O 1
ATOM 980 N N . GLU A 1 123 ? 1.479 -9.973 -4.896 1.00 85.69 123 GLU A N 1
ATOM 981 C CA . GLU A 1 123 ? 2.934 -10.033 -4.993 1.00 85.69 123 GLU A CA 1
ATOM 982 C C . GLU A 1 123 ? 3.332 -10.595 -6.356 1.00 85.69 123 GLU A C 1
ATOM 984 O O . GLU A 1 123 ? 2.982 -11.723 -6.711 1.00 85.69 123 GLU A O 1
ATOM 989 N N . ARG A 1 124 ? 4.092 -9.820 -7.133 1.00 80.38 124 ARG A N 1
ATOM 990 C CA . ARG A 1 124 ? 4.612 -10.277 -8.426 1.00 80.38 124 ARG A CA 1
ATOM 991 C C . ARG A 1 124 ? 6.120 -10.402 -8.381 1.00 80.38 124 ARG A C 1
ATOM 993 O O . ARG A 1 124 ? 6.815 -9.480 -7.976 1.00 80.38 124 ARG A O 1
ATOM 1000 N N . MET A 1 125 ? 6.628 -11.505 -8.931 1.00 72.56 125 MET A N 1
ATOM 1001 C CA . MET A 1 125 ? 8.070 -11.720 -9.107 1.00 72.56 125 MET A CA 1
ATOM 1002 C C . MET A 1 125 ? 8.711 -10.655 -10.020 1.00 72.56 125 MET A C 1
ATOM 1004 O O . MET A 1 125 ? 9.896 -10.359 -9.891 1.00 72.56 125 MET A O 1
ATOM 1008 N N . PHE A 1 126 ? 7.934 -10.057 -10.935 1.00 66.88 126 PHE A N 1
ATOM 1009 C CA . PHE A 1 126 ? 8.411 -9.037 -11.871 1.00 66.88 126 PHE A CA 1
ATOM 1010 C C . PHE A 1 126 ? 7.471 -7.824 -11.948 1.00 66.88 126 PHE A C 1
ATOM 1012 O O . PHE A 1 126 ? 6.303 -7.937 -12.338 1.00 66.88 126 PHE A O 1
ATOM 1019 N N . GLY A 1 127 ? 8.020 -6.636 -11.685 1.00 69.31 127 GLY A N 1
ATOM 1020 C CA . GLY A 1 127 ? 7.301 -5.359 -11.720 1.00 69.31 127 GLY A CA 1
ATOM 1021 C C . GLY A 1 127 ? 6.845 -4.899 -10.336 1.00 69.31 127 GLY A C 1
ATOM 1022 O O . GLY A 1 127 ? 7.352 -5.370 -9.327 1.00 69.31 127 GLY A O 1
ATOM 1023 N N . TYR A 1 128 ? 5.907 -3.954 -10.300 1.00 75.50 128 TYR A N 1
ATOM 1024 C CA . TYR A 1 128 ? 5.304 -3.468 -9.060 1.00 75.50 128 TYR A CA 1
ATOM 1025 C C . TYR A 1 128 ? 4.156 -4.381 -8.593 1.00 75.50 128 TYR A C 1
ATOM 1027 O O . TYR A 1 128 ? 3.471 -5.010 -9.410 1.00 75.50 128 TYR A O 1
ATOM 1035 N N . ASN A 1 129 ? 3.921 -4.413 -7.279 1.00 81.56 129 ASN A N 1
ATOM 1036 C CA . ASN A 1 129 ? 2.806 -5.143 -6.674 1.00 81.56 129 ASN A CA 1
ATOM 1037 C C . ASN A 1 129 ? 1.480 -4.511 -7.094 1.00 81.56 129 ASN A C 1
ATOM 1039 O O . ASN A 1 129 ? 1.302 -3.296 -6.994 1.00 81.56 129 ASN A O 1
ATOM 1043 N N . THR A 1 130 ? 0.546 -5.323 -7.584 1.00 81.69 130 THR A N 1
ATOM 1044 C CA . THR A 1 130 ? -0.727 -4.798 -8.091 1.00 81.69 130 THR A CA 1
ATOM 1045 C C . THR A 1 130 ? -1.729 -4.709 -6.948 1.00 81.69 130 THR A C 1
ATOM 1047 O O . THR A 1 130 ? -2.098 -5.748 -6.406 1.00 81.69 130 THR A O 1
ATOM 1050 N N . PRO A 1 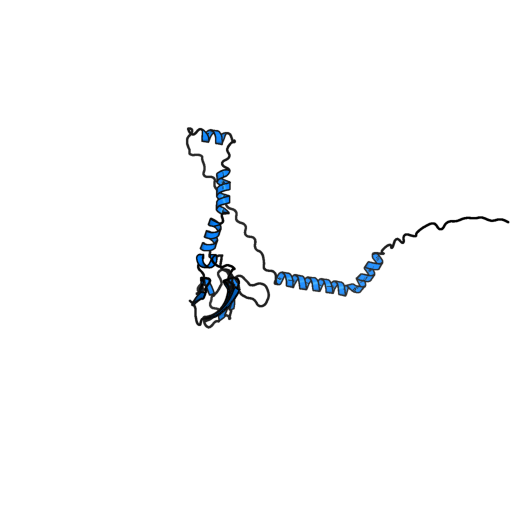131 ? -2.173 -3.504 -6.548 1.00 83.19 131 PRO A N 1
ATOM 1051 C CA . PRO A 1 131 ? -3.117 -3.368 -5.448 1.00 83.19 131 PRO A CA 1
ATOM 1052 C C . PRO A 1 131 ? -4.459 -3.995 -5.840 1.00 83.19 131 PRO A C 1
ATOM 1054 O O . PRO A 1 131 ? -5.046 -3.648 -6.866 1.00 83.19 131 PRO A O 1
ATOM 1057 N N . LEU A 1 132 ? -4.939 -4.935 -5.026 1.00 82.19 132 LEU A N 1
ATOM 1058 C CA . LEU A 1 132 ? -6.162 -5.693 -5.307 1.00 82.19 132 LEU A CA 1
ATOM 1059 C C . LEU A 1 132 ? -7.408 -5.000 -4.753 1.00 82.19 132 LEU A C 1
ATOM 1061 O O . LEU A 1 132 ? -8.513 -5.245 -5.234 1.00 82.19 132 LEU A O 1
ATOM 1065 N N . TYR A 1 133 ? -7.258 -4.118 -3.762 1.00 79.44 133 TYR A N 1
ATOM 1066 C CA . TYR A 1 133 ? -8.359 -3.402 -3.112 1.00 79.44 133 TYR A CA 1
ATOM 1067 C C . TYR A 1 133 ? -9.537 -4.339 -2.755 1.00 79.44 133 TYR A C 1
ATOM 1069 O O . TYR A 1 133 ? -9.481 -5.069 -1.770 1.00 79.44 133 TYR A O 1
ATOM 1077 N N . LYS A 1 134 ? -10.611 -4.349 -3.562 1.00 78.81 134 LYS A N 1
ATOM 1078 C CA . LYS A 1 134 ? -11.836 -5.139 -3.329 1.00 78.81 134 LYS A CA 1
ATOM 1079 C C . LYS A 1 134 ? -11.787 -6.568 -3.876 1.00 78.81 134 LYS A C 1
ATOM 1081 O O . LYS A 1 134 ? -12.605 -7.386 -3.457 1.00 78.81 134 LYS A O 1
ATOM 1086 N N . SER A 1 135 ? -10.867 -6.872 -4.792 1.00 80.31 135 SER A N 1
ATOM 1087 C CA . SER A 1 135 ? -10.741 -8.188 -5.432 1.00 80.31 135 SER A CA 1
ATOM 1088 C C . SER A 1 135 ? -9.724 -9.102 -4.745 1.00 80.31 135 SER A C 1
ATOM 1090 O O . SER A 1 135 ? -9.287 -10.081 -5.339 1.00 80.31 135 SER A O 1
ATOM 1092 N N . THR A 1 136 ? -9.335 -8.802 -3.502 1.00 85.50 136 THR A N 1
ATOM 1093 C CA . THR A 1 136 ? -8.477 -9.702 -2.723 1.00 85.50 136 THR A CA 1
ATOM 1094 C C . THR A 1 136 ? -9.243 -10.971 -2.326 1.00 85.50 136 THR A C 1
ATOM 1096 O O . THR A 1 136 ? -10.351 -10.843 -1.802 1.00 85.50 136 THR A O 1
ATOM 1099 N N . PRO A 1 137 ? -8.706 -12.186 -2.538 1.00 85.62 137 PRO A N 1
ATOM 1100 C CA . PRO A 1 137 ? -9.357 -13.432 -2.120 1.00 85.62 137 PRO A CA 1
ATOM 1101 C C . PRO A 1 137 ? -9.330 -13.627 -0.595 1.00 85.62 137 PRO A C 1
ATOM 1103 O O . PRO A 1 137 ? -10.225 -14.269 -0.039 1.00 85.62 137 PRO A O 1
ATOM 1106 N N . VAL A 1 138 ? -8.343 -13.033 0.087 1.00 88.25 138 VAL A N 1
ATOM 1107 C CA . VAL A 1 138 ? -8.191 -13.054 1.547 1.00 88.25 138 VAL A CA 1
ATOM 1108 C C . VAL A 1 138 ? -8.283 -11.626 2.079 1.00 88.25 138 VAL A C 1
ATOM 1110 O O . VAL A 1 138 ? -7.537 -10.738 1.666 1.00 88.25 138 VAL A O 1
ATOM 1113 N N . LYS A 1 139 ? -9.219 -11.389 2.995 1.00 90.06 139 LYS A N 1
ATOM 1114 C CA . LYS A 1 139 ? -9.358 -10.127 3.722 1.00 90.06 139 LYS A CA 1
ATOM 1115 C C . LYS A 1 139 ? -8.557 -10.206 5.011 1.00 90.06 139 LYS A C 1
ATOM 1117 O O . LYS A 1 139 ? -8.828 -11.071 5.845 1.00 90.06 139 LYS A O 1
ATOM 1122 N N . VAL A 1 140 ? -7.614 -9.283 5.156 1.00 91.56 140 VAL A N 1
ATOM 1123 C CA . VAL A 1 140 ? -6.882 -9.029 6.397 1.00 91.56 140 VAL A CA 1
ATOM 1124 C C . VAL A 1 140 ? -7.615 -7.929 7.159 1.00 91.56 140 VAL A C 1
ATOM 1126 O O . VAL A 1 140 ? -8.031 -6.939 6.556 1.00 91.56 140 VAL A O 1
ATOM 1129 N N . TYR A 1 141 ? -7.796 -8.106 8.462 1.00 92.06 141 TYR A N 1
ATOM 1130 C CA . TYR A 1 141 ? -8.405 -7.104 9.330 1.00 92.06 141 TYR A CA 1
ATOM 1131 C C . TYR A 1 141 ? -7.695 -7.045 10.685 1.00 92.06 141 TYR A C 1
ATOM 1133 O O . TYR A 1 141 ? -7.365 -8.082 11.263 1.00 92.06 141 TYR A O 1
ATOM 1141 N N . MET A 1 142 ? -7.506 -5.826 11.181 1.00 92.81 142 MET A N 1
ATOM 1142 C CA . MET A 1 142 ? -6.986 -5.462 12.500 1.00 92.81 142 MET A CA 1
ATOM 1143 C C . MET A 1 142 ? -7.836 -4.295 13.001 1.00 92.81 142 MET A C 1
ATOM 1145 O O . MET A 1 142 ? -8.357 -3.533 12.186 1.00 92.81 142 MET A O 1
ATOM 1149 N N . THR A 1 143 ? -8.027 -4.144 14.310 1.00 91.25 143 THR A N 1
ATOM 1150 C CA . THR A 1 143 ? -8.831 -3.016 14.793 1.00 91.25 143 THR A CA 1
ATOM 1151 C C . THR A 1 143 ? -8.082 -1.686 14.624 1.00 91.25 143 THR A C 1
ATOM 1153 O O . THR A 1 143 ? -6.857 -1.654 14.739 1.00 91.25 143 THR A O 1
ATOM 1156 N N . PRO A 1 144 ? -8.783 -0.558 14.399 1.00 89.25 144 PRO A N 1
ATOM 1157 C CA . PRO A 1 144 ? -8.122 0.741 14.285 1.00 89.25 144 PRO A CA 1
ATOM 1158 C C . PRO A 1 144 ? -7.319 1.141 15.530 1.00 89.25 144 PRO A C 1
ATOM 1160 O O . PRO A 1 144 ? -6.319 1.834 15.403 1.00 89.25 144 PRO A O 1
ATOM 1163 N N . GLU A 1 145 ? -7.748 0.710 16.722 1.00 89.50 145 GLU A N 1
ATOM 1164 C CA . GLU A 1 145 ? -7.036 0.993 17.975 1.00 89.50 145 GLU A CA 1
ATOM 1165 C C . GLU A 1 145 ? -5.695 0.255 18.043 1.00 89.50 145 GLU A C 1
ATOM 1167 O O . GLU A 1 145 ? -4.695 0.848 18.432 1.00 89.50 145 GLU A O 1
ATOM 1172 N N . GLU A 1 146 ? -5.648 -1.012 17.625 1.00 90.88 146 GLU A N 1
ATOM 1173 C CA . GLU A 1 146 ? -4.397 -1.775 17.525 1.00 90.88 146 GLU A CA 1
ATOM 1174 C C . GLU A 1 146 ? -3.487 -1.204 16.434 1.00 90.88 146 GLU A C 1
ATOM 1176 O O . GLU A 1 146 ? -2.296 -1.020 16.666 1.00 90.88 146 GLU A O 1
ATOM 1181 N N . ALA A 1 147 ? -4.054 -0.842 15.280 1.00 89.19 147 ALA A N 1
ATOM 1182 C CA . ALA A 1 147 ? -3.297 -0.255 14.178 1.00 89.19 147 ALA A CA 1
ATOM 1183 C C . ALA A 1 147 ? -2.665 1.102 14.546 1.00 89.19 147 ALA A C 1
ATOM 1185 O O . ALA A 1 147 ? -1.555 1.398 14.116 1.00 89.19 147 ALA A O 1
ATOM 1186 N N . ASP A 1 148 ? -3.344 1.917 15.361 1.00 88.69 148 ASP A N 1
ATOM 1187 C CA . ASP A 1 148 ? -2.806 3.183 15.880 1.00 88.69 148 ASP A CA 1
ATOM 1188 C C . ASP A 1 148 ? -1.646 2.981 16.877 1.00 88.69 148 ASP A C 1
ATOM 1190 O O . ASP A 1 148 ? -0.844 3.898 17.061 1.00 88.69 148 ASP A O 1
ATOM 1194 N N . ASN A 1 149 ? -1.570 1.819 17.538 1.00 88.25 149 ASN A N 1
ATOM 1195 C CA . ASN A 1 149 ? -0.523 1.497 18.515 1.00 88.25 149 ASN A CA 1
ATOM 1196 C C . ASN A 1 149 ? 0.741 0.905 17.873 1.00 88.25 149 ASN A C 1
ATOM 1198 O O . ASN A 1 149 ? 1.726 0.677 18.574 1.00 88.25 149 ASN A O 1
ATOM 1202 N N . LEU A 1 150 ? 0.726 0.648 16.564 1.00 87.50 150 LEU A N 1
ATOM 1203 C CA . LEU A 1 150 ? 1.900 0.188 15.832 1.00 87.50 150 LEU A CA 1
ATOM 1204 C C . LEU A 1 150 ? 2.954 1.301 15.763 1.00 87.50 150 LEU A C 1
ATOM 1206 O O . LEU A 1 150 ? 2.678 2.405 15.293 1.00 87.50 150 LEU A O 1
ATOM 1210 N N . GLU A 1 151 ? 4.180 0.998 16.194 1.00 84.56 151 GLU A N 1
ATOM 1211 C CA . GLU A 1 151 ? 5.324 1.913 16.063 1.00 84.56 151 GLU A CA 1
ATOM 1212 C C . GLU A 1 151 ? 5.661 2.178 14.586 1.00 84.56 151 GLU A C 1
ATOM 1214 O O . GLU A 1 151 ? 5.902 3.315 14.177 1.00 84.56 151 GLU A O 1
ATOM 1219 N N . GLU A 1 152 ? 5.626 1.120 13.776 1.00 85.56 152 GLU A N 1
ATOM 1220 C CA . GLU A 1 152 ? 5.719 1.147 12.317 1.00 85.56 152 GLU A CA 1
ATOM 1221 C C . GLU A 1 152 ? 4.692 0.169 11.736 1.00 85.56 152 GLU A C 1
ATOM 1223 O O . GLU A 1 152 ? 4.317 -0.811 12.383 1.00 85.56 152 GLU A O 1
ATOM 1228 N N . GLY A 1 153 ? 4.216 0.448 10.517 1.00 85.06 153 GLY A N 1
ATOM 1229 C CA . GLY A 1 153 ? 3.254 -0.413 9.830 1.00 85.06 153 GLY A CA 1
ATOM 1230 C C . GLY A 1 153 ? 3.739 -1.863 9.750 1.00 85.06 153 GLY A C 1
ATOM 1231 O O . GLY A 1 153 ? 4.917 -2.125 9.501 1.00 85.06 153 GLY A O 1
ATOM 1232 N N . ALA A 1 154 ? 2.826 -2.808 9.963 1.00 90.50 154 ALA A N 1
ATOM 1233 C CA . ALA A 1 154 ? 3.126 -4.229 9.872 1.00 90.50 154 ALA A CA 1
ATOM 1234 C C . ALA A 1 154 ? 3.025 -4.698 8.418 1.00 90.50 154 ALA A C 1
ATOM 1236 O O . ALA A 1 154 ? 2.060 -4.392 7.720 1.00 90.50 154 ALA A O 1
ATOM 1237 N N . LYS A 1 155 ? 3.992 -5.494 7.970 1.00 92.38 155 LYS A N 1
ATOM 1238 C CA . LYS A 1 155 ? 3.992 -6.069 6.626 1.00 92.38 155 LYS A CA 1
ATOM 1239 C C . LYS A 1 155 ? 3.688 -7.557 6.703 1.00 92.38 155 LYS A C 1
ATOM 1241 O O . LYS A 1 155 ? 4.352 -8.298 7.421 1.00 92.38 155 LYS A O 1
ATOM 1246 N N . LEU A 1 156 ? 2.689 -8.008 5.953 1.00 91.88 156 LEU A N 1
ATOM 1247 C CA . LEU A 1 156 ? 2.268 -9.404 5.930 1.00 91.88 156 LEU A CA 1
ATOM 1248 C C . LEU A 1 156 ? 2.468 -9.977 4.536 1.00 91.88 156 LEU A C 1
ATOM 1250 O O . LEU A 1 156 ? 1.854 -9.510 3.582 1.00 91.88 156 LEU A O 1
ATOM 1254 N N . HIS A 1 157 ? 3.273 -11.022 4.424 1.00 92.56 157 HIS A N 1
ATOM 1255 C CA . HIS A 1 157 ? 3.342 -11.859 3.235 1.00 92.56 157 HIS A CA 1
ATOM 1256 C C . HIS A 1 157 ? 2.384 -13.031 3.420 1.00 92.56 157 HIS A C 1
ATOM 1258 O O . HIS A 1 157 ? 2.535 -13.815 4.357 1.00 92.56 157 HIS A O 1
ATOM 1264 N N . LEU A 1 158 ? 1.381 -13.140 2.552 1.00 91.38 158 LEU A N 1
ATOM 1265 C CA . LEU A 1 158 ? 0.399 -14.215 2.596 1.00 91.38 158 LEU A CA 1
ATOM 1266 C C . LEU A 1 158 ? 0.518 -15.085 1.353 1.00 91.38 158 LEU A C 1
ATOM 1268 O O . LEU A 1 158 ? 0.484 -14.587 0.229 1.00 91.38 158 LEU A O 1
ATOM 1272 N N . LYS A 1 159 ? 0.567 -16.395 1.548 1.00 91.31 159 LYS A N 1
ATOM 1273 C CA . LYS A 1 159 ? 0.477 -17.377 0.475 1.00 91.31 159 LYS A CA 1
ATOM 1274 C C . LYS A 1 159 ? -0.809 -18.163 0.648 1.00 91.31 159 LYS A C 1
ATOM 1276 O O . LYS A 1 159 ? -0.959 -18.927 1.601 1.00 91.31 159 LYS A O 1
ATOM 1281 N N . TYR A 1 160 ? -1.752 -17.941 -0.262 1.00 89.12 160 TYR A N 1
ATOM 1282 C CA . TYR A 1 160 ? -3.052 -18.599 -0.235 1.00 89.12 160 TYR A CA 1
ATOM 1283 C C . TYR A 1 160 ? -3.114 -19.679 -1.316 1.00 89.12 160 TYR A C 1
ATOM 1285 O O . TYR A 1 160 ? -3.022 -19.387 -2.510 1.00 89.12 160 TYR A O 1
ATOM 1293 N N . THR A 1 161 ? -3.247 -20.932 -0.883 1.00 86.81 161 THR A N 1
ATOM 1294 C CA . THR A 1 161 ? -3.255 -22.113 -1.757 1.00 86.81 161 THR A CA 1
ATOM 1295 C C . THR A 1 161 ? -4.684 -22.512 -2.122 1.00 86.81 161 THR A C 1
ATOM 1297 O O . THR A 1 161 ? -5.598 -22.390 -1.301 1.00 86.81 161 THR A O 1
ATOM 1300 N N . MET A 1 162 ? -4.886 -23.097 -3.308 1.00 82.62 162 MET A N 1
ATOM 1301 C CA . MET A 1 162 ? -6.205 -23.592 -3.763 1.00 82.62 162 MET A CA 1
ATOM 1302 C C . MET A 1 162 ? -6.880 -24.575 -2.784 1.00 82.62 162 MET A C 1
ATOM 1304 O O . MET A 1 162 ? -8.104 -24.670 -2.724 1.00 82.62 162 MET A O 1
ATOM 1308 N N . ASN A 1 163 ? -6.083 -25.275 -1.973 1.00 81.25 163 ASN A N 1
ATOM 1309 C CA . ASN A 1 163 ? -6.542 -26.207 -0.939 1.00 81.25 163 ASN A CA 1
ATOM 1310 C C . ASN A 1 163 ? -7.152 -25.512 0.295 1.00 81.25 163 ASN A C 1
ATOM 1312 O O . ASN A 1 163 ? -7.561 -26.193 1.233 1.00 81.25 163 ASN A O 1
ATOM 1316 N N . GLY A 1 164 ? -7.187 -24.176 0.323 1.00 80.75 164 GLY A N 1
ATOM 1317 C CA . GLY A 1 164 ? -7.714 -23.380 1.431 1.00 80.75 164 GLY A CA 1
ATOM 1318 C C . GLY A 1 164 ? -6.705 -23.085 2.543 1.00 80.75 164 GLY A C 1
ATOM 1319 O O . GLY A 1 164 ? -7.070 -22.402 3.499 1.00 80.75 164 GLY A O 1
ATOM 1320 N N . LYS A 1 165 ? -5.457 -23.549 2.398 1.00 89.69 165 LYS A N 1
ATOM 1321 C CA . LYS A 1 165 ? -4.360 -23.258 3.326 1.00 89.69 165 LYS A CA 1
ATOM 1322 C C . LYS A 1 165 ? -3.848 -21.834 3.143 1.00 89.69 165 LYS A C 1
ATOM 1324 O O . LYS A 1 165 ? -3.766 -21.348 2.013 1.00 89.69 165 LYS A O 1
ATOM 1329 N N . LEU A 1 166 ? -3.499 -21.197 4.253 1.00 91.56 166 LEU A N 1
ATOM 1330 C CA . LEU A 1 166 ? -2.952 -19.849 4.297 1.00 91.56 166 LEU A CA 1
ATOM 1331 C C . LEU A 1 166 ? -1.658 -19.862 5.108 1.00 91.56 166 LEU A C 1
ATOM 1333 O O . LEU A 1 166 ? -1.705 -20.038 6.324 1.00 91.56 166 LEU A O 1
ATOM 1337 N N . ASP A 1 167 ? -0.533 -19.636 4.443 1.00 92.31 167 ASP A N 1
ATOM 1338 C CA . ASP A 1 167 ? 0.737 -19.363 5.115 1.00 92.31 167 ASP A CA 1
ATOM 1339 C C . ASP A 1 167 ? 0.898 -17.849 5.244 1.00 92.31 167 ASP A C 1
ATOM 1341 O O . ASP A 1 167 ? 0.730 -17.114 4.267 1.00 92.31 167 ASP A O 1
ATOM 1345 N N . VAL A 1 168 ? 1.178 -17.374 6.454 1.00 92.56 168 VAL A N 1
ATOM 1346 C CA . VAL A 1 168 ? 1.329 -15.952 6.759 1.00 92.56 168 VAL A CA 1
ATOM 1347 C C . VAL A 1 168 ? 2.673 -15.726 7.419 1.00 92.56 168 VAL A C 1
ATOM 1349 O O . VAL A 1 168 ? 2.956 -16.277 8.479 1.00 92.56 168 VAL A O 1
ATOM 1352 N N . LYS A 1 169 ? 3.468 -14.849 6.823 1.00 93.44 169 LYS A N 1
ATOM 1353 C CA . LYS A 1 169 ? 4.684 -14.306 7.409 1.00 93.44 169 LYS A CA 1
ATOM 1354 C C . LYS A 1 169 ? 4.435 -12.845 7.768 1.00 93.44 169 LYS A C 1
ATOM 1356 O O . LYS A 1 169 ? 4.134 -12.039 6.889 1.00 93.44 169 LYS A O 1
ATOM 1361 N N . VAL A 1 170 ? 4.533 -12.515 9.050 1.00 91.31 170 VAL A N 1
ATOM 1362 C CA . VAL A 1 170 ? 4.294 -11.169 9.584 1.00 91.31 170 VAL A CA 1
ATOM 1363 C C . VAL A 1 170 ? 5.622 -10.558 10.013 1.00 91.31 170 VAL A C 1
ATOM 1365 O O . VAL A 1 170 ? 6.358 -11.157 10.796 1.00 91.31 170 VAL A O 1
ATOM 1368 N N . GLU A 1 171 ? 5.895 -9.359 9.514 1.00 92.38 171 GLU A N 1
ATOM 1369 C CA . GLU A 1 171 ? 7.014 -8.502 9.892 1.00 92.38 171 GLU A CA 1
ATOM 1370 C C . GLU A 1 171 ? 6.446 -7.274 10.619 1.00 92.38 171 GLU A C 1
ATOM 1372 O O . GLU A 1 171 ? 5.668 -6.510 10.041 1.00 92.38 171 GLU A O 1
ATOM 1377 N N . TYR A 1 172 ? 6.800 -7.089 11.890 1.00 90.56 172 TYR A N 1
ATOM 1378 C CA . TYR A 1 172 ? 6.372 -5.941 12.698 1.00 90.56 172 TYR A CA 1
ATOM 1379 C C . TYR A 1 172 ? 7.508 -5.463 13.609 1.00 90.56 172 TYR A C 1
ATOM 1381 O O . TYR A 1 172 ? 8.436 -6.217 13.905 1.00 90.56 172 TYR A O 1
ATOM 1389 N N . MET A 1 173 ? 7.448 -4.206 14.051 1.00 88.38 173 MET A N 1
ATOM 1390 C CA . MET A 1 173 ? 8.359 -3.682 15.072 1.00 88.38 173 MET A CA 1
ATOM 1391 C C . MET A 1 173 ? 7.733 -3.807 16.458 1.00 88.38 173 MET A C 1
ATOM 1393 O O . MET A 1 173 ? 6.552 -3.507 16.637 1.00 88.38 173 MET A O 1
ATOM 1397 N N . PHE A 1 174 ? 8.520 -4.267 17.424 1.00 87.31 174 PHE A N 1
ATOM 1398 C CA . PHE A 1 174 ? 8.133 -4.321 18.827 1.00 87.31 174 PHE A CA 1
ATOM 1399 C C . PHE A 1 174 ? 9.361 -4.040 19.689 1.00 87.31 174 PHE A C 1
ATOM 1401 O O . PHE A 1 174 ? 10.343 -4.773 19.588 1.00 87.31 174 PHE A O 1
ATOM 1408 N N . ASP A 1 175 ? 9.287 -3.004 20.530 1.00 85.56 175 ASP A N 1
ATOM 1409 C CA . ASP A 1 175 ? 10.389 -2.576 21.405 1.00 85.56 175 ASP A CA 1
ATOM 1410 C C . ASP A 1 175 ? 11.656 -2.202 20.608 1.00 85.56 175 ASP A C 1
ATOM 1412 O O . ASP A 1 175 ? 12.755 -2.666 20.897 1.00 85.56 175 ASP A O 1
ATOM 1416 N N . GLU A 1 176 ? 11.485 -1.415 19.534 1.00 85.44 176 GLU A N 1
ATOM 1417 C CA . GLU A 1 176 ? 12.547 -1.009 18.588 1.00 85.44 176 GLU A CA 1
ATOM 1418 C C . GLU A 1 176 ? 13.253 -2.165 17.839 1.00 85.44 176 GLU A C 1
ATOM 1420 O O . GLU A 1 176 ? 14.164 -1.932 17.035 1.00 85.44 176 GLU A O 1
ATOM 1425 N N . GLU A 1 177 ? 12.812 -3.412 18.025 1.00 87.44 177 GLU A N 1
ATOM 1426 C CA . GLU A 1 177 ? 13.336 -4.586 17.331 1.00 87.44 177 GLU A CA 1
ATOM 1427 C C . GLU A 1 177 ? 12.360 -5.106 16.269 1.00 87.44 177 GLU A C 1
ATOM 1429 O O . GLU A 1 177 ? 11.146 -5.202 16.467 1.00 87.44 177 GLU A O 1
ATOM 1434 N N . LYS A 1 178 ? 12.904 -5.489 15.107 1.00 88.69 178 LYS A N 1
ATOM 1435 C CA . LYS A 1 178 ? 12.125 -6.136 14.046 1.00 88.69 178 LYS A CA 1
ATOM 1436 C C . LYS A 1 178 ? 11.866 -7.588 14.413 1.00 88.69 178 LYS A C 1
ATOM 1438 O O . LYS A 1 178 ? 12.806 -8.378 14.513 1.00 88.69 178 LYS A O 1
ATOM 1443 N N . GLN A 1 179 ? 10.596 -7.943 14.544 1.00 89.19 179 GLN A N 1
ATOM 1444 C CA . GLN A 1 179 ? 10.157 -9.314 14.744 1.00 89.19 179 GLN A CA 1
ATOM 1445 C C . GLN A 1 179 ? 9.567 -9.878 13.456 1.00 89.19 179 GLN A C 1
ATOM 1447 O O . GLN A 1 179 ? 8.813 -9.220 12.740 1.00 89.19 179 GLN A O 1
ATOM 1452 N N . GLU A 1 180 ? 9.921 -11.128 13.181 1.00 92.31 180 GLU A N 1
ATOM 1453 C CA . GLU A 1 180 ? 9.432 -11.892 12.045 1.00 92.31 180 GLU A CA 1
ATOM 1454 C C . GLU A 1 180 ? 8.840 -13.193 12.578 1.00 92.31 180 GLU A C 1
ATOM 1456 O O . GLU A 1 180 ? 9.515 -13.947 13.281 1.00 92.31 180 GLU A O 1
ATOM 1461 N N . THR A 1 181 ? 7.565 -13.446 12.291 1.00 89.19 181 THR A N 1
ATOM 1462 C CA . THR A 1 181 ? 6.900 -14.693 12.689 1.00 89.19 181 THR A CA 1
ATOM 1463 C C . THR A 1 181 ? 6.143 -15.284 11.515 1.00 89.19 181 THR A C 1
ATOM 1465 O O . THR A 1 181 ? 5.446 -14.573 10.793 1.00 89.19 181 THR A O 1
ATOM 1468 N N . GLU A 1 182 ? 6.265 -16.597 11.342 1.00 93.19 182 GLU A N 1
ATOM 1469 C CA . GLU A 1 182 ? 5.570 -17.357 10.308 1.00 93.19 182 GLU A CA 1
ATOM 1470 C C . GLU A 1 182 ? 4.558 -18.308 10.947 1.00 93.19 182 GLU A C 1
ATOM 1472 O O . GLU A 1 182 ? 4.866 -19.014 11.912 1.00 93.19 182 GLU A O 1
ATOM 1477 N N . VAL A 1 183 ? 3.337 -18.308 10.418 1.00 91.88 183 VAL A N 1
ATOM 1478 C CA . VAL A 1 183 ? 2.240 -19.162 10.872 1.00 91.88 183 VAL A CA 1
ATOM 1479 C C . VAL A 1 183 ? 1.487 -19.716 9.673 1.00 91.88 183 VAL A C 1
ATOM 1481 O O . VAL A 1 183 ? 1.095 -18.980 8.771 1.00 91.88 183 VAL A O 1
ATOM 1484 N N . SER A 1 184 ? 1.228 -21.018 9.709 1.00 91.94 184 SER A N 1
ATOM 1485 C CA . SER A 1 184 ? 0.410 -21.717 8.721 1.00 91.94 184 SER A CA 1
ATOM 1486 C C . SER A 1 184 ? -0.961 -22.045 9.296 1.00 91.94 184 SER A C 1
ATOM 1488 O O . SER A 1 184 ? -1.076 -22.623 10.379 1.00 91.94 184 SER A O 1
ATOM 1490 N N . PHE A 1 185 ? -2.006 -21.734 8.538 1.00 91.12 185 PHE A N 1
ATOM 1491 C CA . PHE A 1 185 ? -3.385 -22.078 8.851 1.00 91.12 185 PHE A CA 1
ATOM 1492 C C . PHE A 1 185 ? -3.919 -23.071 7.821 1.00 91.12 185 PHE A C 1
ATOM 1494 O O . PHE A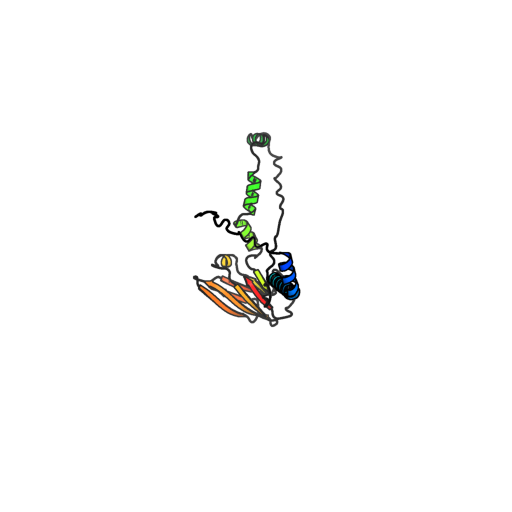 1 185 ? -3.834 -22.841 6.615 1.00 91.12 185 PHE A O 1
ATOM 1501 N N . ASP A 1 186 ? -4.527 -24.164 8.285 1.00 89.38 186 ASP A N 1
ATOM 1502 C CA . ASP A 1 186 ? -5.139 -25.149 7.385 1.00 89.38 186 ASP A CA 1
ATOM 1503 C C . ASP A 1 186 ? -6.418 -24.623 6.707 1.00 89.38 186 ASP A C 1
ATOM 1505 O O . ASP A 1 186 ? -6.782 -25.100 5.634 1.00 89.38 186 ASP A O 1
ATOM 1509 N N . SER A 1 187 ? -7.105 -23.654 7.325 1.00 86.75 187 SER A N 1
ATOM 1510 C CA . SER A 1 187 ? -8.305 -23.010 6.778 1.00 86.75 187 SER A CA 1
ATOM 1511 C C . SER A 1 187 ? -8.552 -21.635 7.410 1.00 86.75 187 SER A C 1
ATOM 1513 O O . SER A 1 187 ? -8.066 -21.359 8.506 1.00 86.75 187 SER A O 1
ATOM 1515 N N . ILE A 1 188 ? -9.330 -20.790 6.727 1.00 88.25 188 ILE A N 1
ATOM 1516 C CA . ILE A 1 188 ? -9.812 -19.488 7.217 1.00 88.25 188 ILE A CA 1
ATOM 1517 C C . ILE A 1 188 ? -11.343 -19.527 7.406 1.00 88.25 188 ILE A C 1
ATOM 1519 O O . ILE A 1 188 ? -12.021 -20.193 6.618 1.00 88.25 188 ILE A O 1
ATOM 1523 N N . PRO A 1 189 ? -11.920 -18.832 8.406 1.00 91.06 189 PRO A N 1
ATOM 1524 C CA . PRO A 1 189 ? -11.341 -17.724 9.166 1.00 91.06 189 PRO A CA 1
ATOM 1525 C C . PRO A 1 189 ? -10.291 -18.147 10.199 1.00 91.06 189 PRO A C 1
ATOM 1527 O O . PRO A 1 189 ? -10.458 -19.151 10.886 1.00 91.06 189 PRO A O 1
ATOM 1530 N N . ALA A 1 190 ? -9.230 -17.352 10.320 1.00 92.00 190 ALA A N 1
ATOM 1531 C CA . ALA A 1 190 ? -8.150 -17.564 11.277 1.00 92.00 190 ALA A CA 1
ATOM 1532 C C . ALA A 1 190 ? -7.747 -16.244 11.940 1.00 92.00 190 ALA A C 1
ATOM 1534 O O . ALA A 1 190 ? -7.924 -15.170 11.362 1.00 92.00 190 ALA A O 1
ATOM 1535 N N . VAL A 1 191 ? -7.204 -16.326 13.152 1.00 92.62 191 VAL A N 1
ATOM 1536 C CA . VAL A 1 191 ? -6.675 -15.173 13.887 1.00 92.62 191 VAL A CA 1
ATOM 1537 C C . VAL A 1 191 ? -5.259 -15.464 14.353 1.00 92.62 191 VAL A C 1
ATOM 1539 O O . VAL A 1 191 ? -4.947 -16.587 14.749 1.00 92.62 191 VAL A O 1
ATOM 1542 N N . PHE A 1 192 ? -4.418 -14.439 14.322 1.00 93.06 192 PHE A N 1
ATOM 1543 C CA . PHE A 1 192 ? -3.046 -14.484 14.785 1.00 93.06 192 PHE A CA 1
ATOM 1544 C C . PHE A 1 192 ? -2.814 -13.361 15.803 1.00 93.06 192 PHE A C 1
ATOM 1546 O O . PHE A 1 192 ? -2.667 -12.199 15.413 1.00 93.06 192 PHE A O 1
ATOM 1553 N N . PRO A 1 193 ? -2.844 -13.672 17.110 1.00 91.44 193 PRO A N 1
ATOM 1554 C CA . PRO A 1 193 ? -2.525 -12.699 18.141 1.00 91.44 193 PRO A CA 1
ATOM 1555 C C . PRO A 1 193 ? -1.012 -12.461 18.189 1.00 91.44 193 PRO A C 1
ATOM 1557 O O . PRO A 1 193 ? -0.231 -13.405 18.302 1.00 91.44 193 PRO A O 1
ATOM 1560 N N . THR A 1 194 ? -0.612 -11.196 18.149 1.00 90.12 194 THR A N 1
ATOM 1561 C CA . THR A 1 194 ? 0.777 -10.741 18.292 1.00 90.12 194 THR A CA 1
ATOM 1562 C C . THR A 1 194 ? 0.881 -9.741 19.446 1.00 90.12 194 THR A C 1
ATOM 1564 O O . THR A 1 194 ? -0.144 -9.200 19.872 1.00 90.12 194 THR A O 1
ATOM 1567 N N . PRO A 1 195 ? 2.089 -9.450 19.960 1.00 87.56 195 PRO A N 1
ATOM 1568 C CA . PRO A 1 195 ? 2.279 -8.421 20.984 1.00 87.56 195 PRO A CA 1
ATOM 1569 C C . PRO A 1 195 ? 1.770 -7.030 20.578 1.00 87.56 195 PRO A C 1
ATOM 1571 O O . PRO A 1 195 ? 1.419 -6.237 21.446 1.00 87.56 195 PRO A O 1
ATOM 1574 N N . VAL A 1 196 ? 1.701 -6.750 19.271 1.00 88.62 196 VAL A N 1
ATOM 1575 C CA . VAL A 1 196 ? 1.251 -5.465 18.715 1.00 88.62 196 VAL A CA 1
ATOM 1576 C C . VAL A 1 196 ? -0.243 -5.425 18.364 1.00 88.62 196 VAL A C 1
ATOM 1578 O O . VAL A 1 196 ? -0.755 -4.377 17.985 1.00 88.62 196 VAL A O 1
ATOM 1581 N N . GLY A 1 197 ? -0.963 -6.543 18.499 1.00 89.81 197 GLY A N 1
ATOM 1582 C CA . GLY A 1 197 ? -2.396 -6.634 18.204 1.00 89.81 197 GLY A CA 1
ATOM 1583 C C . GLY A 1 197 ? -2.794 -7.944 17.527 1.00 89.81 197 GLY A C 1
ATOM 1584 O O . GLY A 1 197 ? -1.975 -8.846 17.327 1.00 89.81 197 GLY A O 1
ATOM 1585 N N . VAL A 1 198 ? -4.071 -8.073 17.171 1.00 92.62 198 VAL A N 1
ATOM 1586 C CA . VAL A 1 198 ? -4.609 -9.290 16.551 1.00 92.62 198 VAL A CA 1
ATOM 1587 C C . VAL A 1 198 ? -4.838 -9.097 15.053 1.00 92.62 198 VAL A C 1
ATOM 1589 O O . VAL A 1 198 ? -5.665 -8.292 14.628 1.00 92.62 198 VAL A O 1
ATOM 1592 N N . PHE A 1 199 ? -4.167 -9.913 14.240 1.00 93.00 199 PHE A N 1
ATOM 1593 C CA . PHE A 1 199 ? -4.462 -10.015 12.812 1.00 93.00 199 PHE A CA 1
ATOM 1594 C C . PHE A 1 199 ? -5.544 -11.065 12.577 1.00 93.00 199 PHE A C 1
ATOM 1596 O O . PHE A 1 199 ? -5.455 -12.187 13.073 1.00 93.00 199 PHE A O 1
ATOM 1603 N N . SER A 1 200 ? -6.568 -10.727 11.800 1.00 93.06 200 SER A N 1
ATOM 1604 C CA . SER A 1 200 ? -7.627 -11.655 11.404 1.00 93.06 200 SER A CA 1
ATOM 1605 C C . SER A 1 200 ? -7.665 -11.833 9.891 1.00 93.06 200 SER A C 1
ATOM 1607 O O . SER A 1 200 ? -7.528 -10.876 9.130 1.00 93.06 200 SER A O 1
ATOM 1609 N N . PHE A 1 201 ? -7.857 -13.075 9.460 1.00 93.25 201 PHE A N 1
ATOM 1610 C CA . PHE A 1 201 ? -7.862 -13.481 8.061 1.00 93.25 201 PHE A CA 1
ATOM 1611 C C . PHE A 1 201 ? -9.198 -14.132 7.741 1.00 93.25 201 PHE A C 1
ATOM 1613 O O . PHE A 1 201 ? -9.606 -15.091 8.398 1.00 93.25 201 PHE A O 1
ATOM 1620 N N . THR A 1 202 ? -9.894 -13.623 6.729 1.00 91.25 202 THR A N 1
ATOM 1621 C CA . THR A 1 202 ? -11.202 -14.139 6.303 1.00 91.25 202 THR A CA 1
ATOM 1622 C C . THR A 1 202 ? -11.263 -14.283 4.790 1.00 91.25 202 THR A C 1
ATOM 1624 O O . THR A 1 202 ? -10.562 -13.588 4.055 1.00 91.25 202 THR A O 1
ATOM 1627 N N . LYS A 1 203 ? -12.095 -15.202 4.300 1.00 88.69 203 LYS A N 1
ATOM 1628 C CA . LYS A 1 203 ? -12.296 -15.375 2.861 1.00 88.69 203 LYS A CA 1
ATOM 1629 C C . LYS A 1 203 ? -13.141 -14.230 2.305 1.00 88.69 203 LYS A C 1
ATOM 1631 O O . LYS A 1 203 ? -14.096 -13.781 2.940 1.00 88.69 203 LYS A O 1
ATOM 1636 N N . ASN A 1 204 ? -12.812 -13.760 1.107 1.00 87.19 204 ASN A N 1
ATOM 1637 C CA . ASN A 1 204 ? -13.659 -12.825 0.384 1.00 87.19 204 ASN A CA 1
ATOM 1638 C C . ASN A 1 204 ? -14.625 -13.563 -0.546 1.00 87.19 204 ASN A C 1
ATOM 1640 O O . ASN A 1 204 ? -14.281 -13.889 -1.679 1.00 87.19 204 ASN A O 1
ATOM 1644 N N . ASP A 1 205 ? -15.860 -13.762 -0.094 1.00 82.06 205 ASP A N 1
ATOM 1645 C CA . ASP A 1 205 ? -16.889 -14.459 -0.881 1.00 82.06 205 ASP A CA 1
ATOM 1646 C C . ASP A 1 205 ? -17.338 -13.696 -2.141 1.00 82.06 205 ASP A C 1
ATOM 1648 O O . ASP A 1 205 ? -18.027 -14.247 -2.995 1.00 82.06 205 ASP A O 1
ATOM 1652 N N . SER A 1 206 ? -16.957 -12.421 -2.278 1.00 80.88 206 SER A N 1
ATOM 1653 C CA . SER A 1 206 ? -17.250 -11.609 -3.465 1.00 80.88 206 SER A CA 1
ATOM 1654 C C . SER A 1 206 ? -16.320 -11.888 -4.650 1.00 80.88 206 SER A C 1
ATOM 1656 O O . SER A 1 206 ? -16.567 -11.367 -5.737 1.00 80.88 206 SER A O 1
ATOM 1658 N N . VAL A 1 207 ? -15.247 -12.656 -4.452 1.00 81.31 207 VAL A N 1
ATOM 1659 C CA . VAL A 1 207 ? -14.246 -12.959 -5.483 1.00 81.31 207 VAL A CA 1
ATOM 1660 C C . VAL A 1 207 ? -14.432 -14.405 -5.948 1.00 81.31 207 VAL A C 1
ATOM 1662 O O . VAL A 1 207 ? -14.720 -15.270 -5.114 1.00 81.31 207 VAL A O 1
ATOM 1665 N N . PRO A 1 208 ? -14.293 -14.695 -7.257 1.00 76.75 208 PRO A N 1
ATOM 1666 C CA . PRO A 1 208 ? -14.309 -16.064 -7.752 1.00 76.75 208 PRO A CA 1
ATOM 1667 C C . PRO A 1 208 ? -13.302 -16.958 -7.010 1.00 76.75 208 PRO A C 1
ATOM 1669 O O . PRO A 1 208 ? -12.305 -16.458 -6.481 1.00 76.75 208 PRO A O 1
ATOM 1672 N N . PRO A 1 209 ? -13.539 -18.281 -6.966 1.00 75.25 209 PRO A N 1
ATOM 1673 C CA . PRO A 1 209 ? -12.561 -19.223 -6.437 1.00 75.25 209 PRO A CA 1
ATOM 1674 C C . PRO A 1 209 ? -11.205 -19.038 -7.124 1.00 75.25 209 PRO A C 1
ATOM 1676 O O . PRO A 1 209 ? -11.159 -18.741 -8.315 1.00 75.25 209 PRO A O 1
ATOM 1679 N N . LEU A 1 210 ? -10.118 -19.227 -6.372 1.00 77.62 210 LEU A N 1
ATOM 1680 C CA . LEU A 1 210 ? -8.771 -19.183 -6.933 1.00 77.62 210 LEU A CA 1
ATOM 1681 C C . LEU A 1 210 ? -8.634 -20.182 -8.086 1.00 77.62 210 LEU A C 1
ATOM 1683 O O . LEU A 1 210 ? -9.053 -21.332 -7.953 1.00 77.62 210 LEU A O 1
ATOM 1687 N N . GLU A 1 211 ? -8.011 -19.740 -9.176 1.00 76.94 211 GLU A N 1
ATOM 1688 C CA . GLU A 1 211 ? -7.602 -20.593 -10.299 1.00 76.94 211 GLU A CA 1
ATOM 1689 C C . GLU A 1 211 ? -6.163 -21.109 -10.132 1.00 76.94 211 GLU A C 1
ATOM 1691 O O . GLU A 1 211 ? -5.850 -22.194 -10.613 1.00 76.94 211 GLU A O 1
ATOM 1696 N N . GLU A 1 212 ? -5.320 -20.377 -9.396 1.00 82.19 212 GLU A N 1
ATOM 1697 C CA . GLU A 1 212 ? -3.932 -20.724 -9.069 1.00 82.19 212 GLU A CA 1
ATOM 1698 C C . GLU A 1 212 ? -3.575 -20.239 -7.652 1.00 82.19 212 GLU A C 1
ATOM 1700 O O . GLU A 1 212 ? -4.272 -19.399 -7.071 1.00 82.19 212 GLU A O 1
ATOM 1705 N N . ASP A 1 213 ? -2.483 -20.768 -7.093 1.00 84.19 213 ASP A N 1
ATOM 1706 C CA . ASP A 1 213 ? -1.922 -20.292 -5.827 1.00 84.19 213 ASP A CA 1
ATOM 1707 C C . ASP A 1 213 ? -1.502 -18.823 -5.946 1.00 84.19 213 ASP A C 1
ATOM 1709 O O . ASP A 1 213 ? -0.834 -18.425 -6.903 1.00 84.19 213 ASP A O 1
ATOM 1713 N N . MET A 1 214 ? -1.861 -18.017 -4.948 1.00 85.50 214 MET A N 1
ATOM 1714 C CA . MET A 1 214 ? -1.660 -16.572 -4.993 1.00 85.50 214 MET A CA 1
ATOM 1715 C C . MET A 1 214 ? -0.779 -16.104 -3.838 1.00 85.50 214 MET A C 1
ATOM 1717 O O . MET A 1 214 ? -1.034 -16.428 -2.675 1.00 85.50 214 MET A O 1
ATOM 1721 N N . ASN A 1 215 ? 0.235 -15.302 -4.168 1.00 89.19 215 ASN A N 1
ATOM 1722 C CA . ASN A 1 215 ? 1.042 -14.580 -3.190 1.00 89.19 215 ASN A CA 1
ATOM 1723 C C . ASN A 1 215 ? 0.498 -13.157 -3.054 1.00 89.19 215 ASN A C 1
ATOM 1725 O O . ASN A 1 215 ? 0.273 -12.456 -4.045 1.00 89.19 215 ASN A O 1
ATOM 1729 N N . LEU A 1 216 ? 0.277 -12.735 -1.822 1.00 89.62 216 LEU A N 1
ATOM 1730 C CA . LEU A 1 216 ? -0.277 -11.445 -1.460 1.00 89.62 216 LEU A CA 1
ATOM 1731 C C . LEU A 1 216 ? 0.677 -10.758 -0.490 1.00 89.62 216 LEU A C 1
ATOM 1733 O O . LEU A 1 216 ? 1.279 -11.408 0.361 1.00 89.62 216 LEU A O 1
ATOM 1737 N N . VAL A 1 217 ? 0.748 -9.436 -0.566 1.00 90.50 217 VAL A N 1
ATOM 1738 C CA . VAL A 1 217 ? 1.373 -8.612 0.466 1.00 90.50 217 VAL A CA 1
ATOM 1739 C C . VAL A 1 217 ? 0.329 -7.661 1.019 1.00 90.50 217 VAL A C 1
ATOM 1741 O O . VAL A 1 217 ? -0.345 -6.975 0.248 1.00 90.50 217 VAL A O 1
ATOM 1744 N N . ALA A 1 218 ? 0.202 -7.617 2.340 1.00 88.94 218 ALA A N 1
ATOM 1745 C CA . ALA A 1 218 ? -0.526 -6.572 3.036 1.00 88.94 218 ALA A CA 1
ATOM 1746 C C . ALA A 1 218 ? 0.443 -5.631 3.761 1.00 88.94 218 ALA A C 1
ATOM 1748 O O . ALA A 1 218 ? 1.488 -6.068 4.250 1.00 88.94 218 ALA A O 1
ATOM 1749 N N . TYR A 1 219 ? 0.078 -4.355 3.794 1.00 88.25 219 TYR A N 1
ATOM 1750 C CA . TYR A 1 219 ? 0.765 -3.268 4.489 1.00 88.25 219 TYR A CA 1
ATOM 1751 C C . TYR A 1 219 ? -0.225 -2.523 5.380 1.00 88.25 219 TYR A C 1
ATOM 1753 O O . TYR A 1 219 ? -1.434 -2.530 5.019 1.00 88.25 219 TYR A O 1
#

Radius of gyration: 35.3 Å; chains: 1; bounding box: 117×76×62 Å

Sequence (219 aa):
MTDEQKNTPSGTEQREENVDLYALFFKYFAYWPWFVASVLVCIISAFIYLRYQAPVYNVDAAVLIKEGDKKGGSSNNPMGALQDLGMFSMTNNFDNEVEILKSRTLIKKVVNHLNLYISVAEERMFGYNTPLYKSTPVKVYMTPEEADNL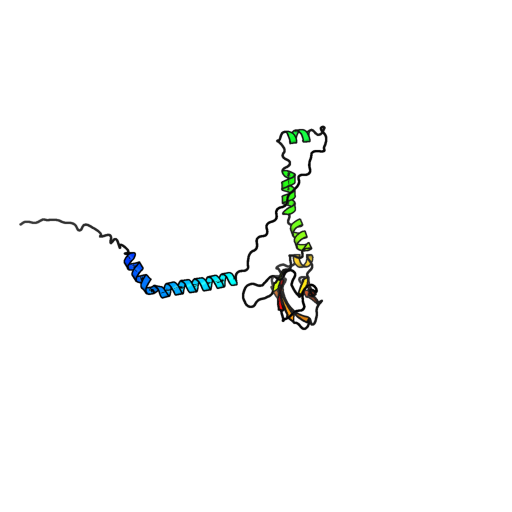EEGAKLHLKYTMNGKLDVKVEYMFDEEKQETEVSFDSIPAVFPTPVGVFSFTKNDSVPPLEEDMNLVAY

Secondary structure (DSSP, 8-state):
--------------------HHHHHHHHHTTHHHHHHHHHHHHHHHHHHHHHSPPPPP--------------S-TT-HHHHHHHTTSS-THHHHHHHHHHHT-HHHHHHHHHHHTTT--EEE--SSSS-EE-GGG-SEEEE--HHHHHT-SS--EEEEEE-TTS-EEEEEEEEETTEEEEEEEEESSSSEEEEETTEEEEEEE-TTSPPPSS-EEEEE-

InterPro domains:
  IPR003856 Polysaccharide chain length determinant, N-terminal domain [PF02706] (18-114)
  IPR050445 Bacterial polysaccharide biosynthesis and export [PTHR32309] (1-151)

Organism: Phocaeicola vulgatus (NCBI:txid821)